Protein AF-A0A1D2QRD9-F1 (afdb_monomer)

Structure (mmCIF, N/CA/C/O backbone):
data_AF-A0A1D2QRD9-F1
#
_entry.id   AF-A0A1D2QRD9-F1
#
loop_
_atom_site.group_PDB
_atom_site.id
_atom_site.type_symbol
_atom_site.label_atom_id
_atom_site.label_alt_id
_atom_site.label_comp_id
_atom_site.label_asym_id
_atom_site.label_entity_id
_atom_site.label_seq_id
_atom_site.pdbx_PDB_ins_code
_atom_site.Cartn_x
_atom_site.Cartn_y
_atom_site.Cartn_z
_atom_site.occupancy
_atom_site.B_iso_or_equiv
_atom_site.auth_seq_id
_atom_site.auth_comp_id
_atom_site.auth_asym_id
_atom_site.auth_atom_id
_atom_site.pdbx_PDB_model_num
ATOM 1 N N . MET A 1 1 ? -9.814 -7.586 37.260 1.00 55.59 1 MET A N 1
ATOM 2 C CA . MET A 1 1 ? -9.041 -6.656 36.411 1.00 55.59 1 MET A CA 1
ATOM 3 C C . MET A 1 1 ? -9.967 -5.558 35.888 1.00 55.59 1 MET A C 1
ATOM 5 O O . MET A 1 1 ? -10.979 -5.893 35.285 1.00 55.59 1 MET A O 1
ATOM 9 N N . LYS A 1 2 ? -9.698 -4.276 36.178 1.00 75.44 2 LYS A N 1
ATOM 10 C CA . LYS A 1 2 ? -10.447 -3.136 35.613 1.00 75.44 2 LYS A CA 1
ATOM 11 C C . LYS A 1 2 ? -9.738 -2.696 34.325 1.00 75.44 2 LYS A C 1
ATOM 13 O O . LYS A 1 2 ? -8.746 -1.979 34.400 1.00 75.44 2 LYS A O 1
ATOM 18 N N . LEU A 1 3 ? -10.193 -3.182 33.170 1.00 76.12 3 LEU A N 1
ATOM 19 C CA . LEU A 1 3 ? -9.700 -2.715 31.869 1.00 76.12 3 LEU A CA 1
ATOM 20 C C . LEU A 1 3 ? -10.236 -1.308 31.588 1.00 76.12 3 LEU A C 1
ATOM 22 O O . LEU A 1 3 ? -11.392 -1.014 31.896 1.00 76.12 3 LEU A O 1
ATOM 26 N N . LYS A 1 4 ? -9.390 -0.452 31.014 1.00 88.31 4 LYS A N 1
ATOM 27 C CA . LYS A 1 4 ? -9.758 0.910 30.611 1.00 88.31 4 LYS A CA 1
ATOM 28 C C . LYS A 1 4 ? -9.864 0.992 29.091 1.00 88.31 4 LYS A C 1
ATOM 30 O O . LYS A 1 4 ? -9.145 0.273 28.394 1.00 88.31 4 LYS A O 1
ATOM 35 N N . LEU A 1 5 ? -10.771 1.832 28.593 1.00 90.12 5 LEU A N 1
ATOM 36 C CA . LEU A 1 5 ? -11.111 1.899 27.169 1.00 90.12 5 LEU A CA 1
ATOM 37 C C . LEU A 1 5 ? -9.914 2.297 26.306 1.00 90.12 5 LEU A C 1
ATOM 39 O O . LEU A 1 5 ? -9.691 1.691 25.262 1.00 90.12 5 LEU A O 1
ATOM 43 N N . GLU A 1 6 ? -9.117 3.261 26.768 1.00 91.69 6 GLU A N 1
ATOM 44 C CA . GLU A 1 6 ? -7.939 3.758 26.061 1.00 91.69 6 GLU A CA 1
ATOM 45 C C . GLU A 1 6 ? -6.920 2.642 25.793 1.00 91.69 6 GLU A C 1
ATOM 47 O O . GLU A 1 6 ? -6.320 2.598 24.723 1.00 91.69 6 GLU A O 1
ATOM 52 N N . TYR A 1 7 ? -6.785 1.675 26.707 1.00 93.31 7 TYR A N 1
ATOM 53 C CA . TYR A 1 7 ? -5.894 0.530 26.515 1.00 93.31 7 TYR A CA 1
ATOM 54 C C . TYR A 1 7 ? -6.476 -0.523 25.572 1.00 93.31 7 TYR A C 1
ATOM 56 O O . TYR A 1 7 ? -5.725 -1.131 24.815 1.00 93.31 7 TYR A O 1
ATOM 64 N N . ILE A 1 8 ? -7.798 -0.730 25.589 1.00 94.69 8 ILE A N 1
ATOM 65 C CA . ILE A 1 8 ? -8.467 -1.650 24.656 1.00 94.69 8 ILE A CA 1
ATOM 66 C C . ILE A 1 8 ? -8.318 -1.124 23.225 1.00 94.69 8 ILE A C 1
ATOM 68 O O . ILE A 1 8 ? -7.877 -1.861 22.346 1.00 94.69 8 ILE A O 1
ATOM 72 N N . LEU A 1 9 ? -8.629 0.156 23.001 1.00 96.12 9 LEU A N 1
ATOM 73 C CA . LEU A 1 9 ? -8.487 0.802 21.694 1.00 96.12 9 LEU A CA 1
ATOM 74 C C . LEU A 1 9 ? -7.020 0.896 21.264 1.00 96.12 9 LEU A C 1
ATOM 76 O O . LEU A 1 9 ? -6.705 0.636 20.105 1.00 96.12 9 LEU A O 1
ATOM 80 N N . GLY A 1 10 ? -6.111 1.207 22.193 1.00 97.19 10 GLY A N 1
ATOM 81 C CA . GLY A 1 10 ? -4.675 1.224 21.922 1.00 97.19 10 GLY A CA 1
ATOM 82 C C . GLY A 1 1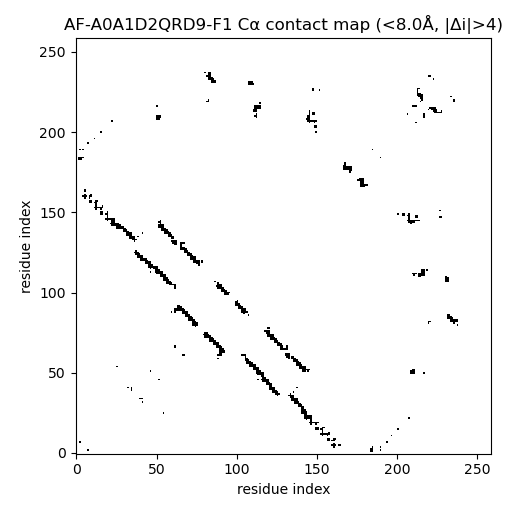0 ? -4.162 -0.143 21.466 1.00 97.19 10 GLY A C 1
ATOM 83 O O . GLY A 1 10 ? -3.543 -0.253 20.410 1.00 97.19 10 GLY A O 1
ATOM 84 N N . GLY A 1 11 ? -4.486 -1.203 22.213 1.00 97.25 11 GLY A N 1
ATOM 85 C CA . GLY A 1 11 ? -4.107 -2.575 21.870 1.00 97.25 11 GLY A CA 1
ATOM 86 C C . GLY A 1 11 ? -4.716 -3.050 20.549 1.00 97.25 11 GLY A C 1
ATOM 87 O O . GLY A 1 11 ? -4.012 -3.626 19.722 1.00 97.25 11 GLY A O 1
ATOM 88 N N . PHE A 1 12 ? -5.997 -2.754 20.309 1.00 98.19 12 PHE A N 1
ATOM 89 C CA . PHE A 1 12 ? -6.660 -3.043 19.036 1.00 98.19 12 PHE A CA 1
ATOM 90 C C . PHE A 1 12 ? -5.995 -2.319 17.860 1.00 98.19 12 PHE A C 1
ATOM 92 O O . PHE A 1 12 ? -5.750 -2.929 16.819 1.00 98.19 12 PHE A O 1
ATOM 99 N N . GLY A 1 13 ? -5.661 -1.038 18.039 1.00 98.25 13 GLY A N 1
ATOM 100 C CA . GLY A 1 13 ? -5.002 -0.222 17.025 1.00 98.25 13 GLY A CA 1
ATOM 101 C C . GLY A 1 13 ? -3.634 -0.778 16.640 1.00 98.25 13 GLY A C 1
ATOM 102 O O . GLY A 1 13 ? -3.372 -0.990 15.457 1.00 98.25 13 GLY A O 1
ATOM 103 N N . ILE A 1 14 ? -2.801 -1.113 17.633 1.00 98.12 14 ILE A N 1
ATOM 104 C CA . ILE A 1 14 ? -1.503 -1.774 17.414 1.00 98.12 14 ILE A CA 1
ATOM 105 C C . ILE A 1 14 ? -1.695 -3.106 16.682 1.00 98.12 14 ILE A C 1
ATOM 107 O O . ILE A 1 14 ? -1.012 -3.362 15.694 1.00 98.12 14 ILE A O 1
ATOM 111 N N . GLY A 1 15 ? -2.651 -3.933 17.118 1.00 97.88 15 GLY A N 1
ATOM 112 C CA . GLY A 1 15 ? -2.968 -5.201 16.458 1.00 97.88 15 GLY A CA 1
ATOM 113 C C . GLY A 1 15 ? -3.334 -5.020 14.983 1.00 97.88 15 GLY A C 1
ATOM 114 O O . GLY A 1 15 ? -2.809 -5.730 14.129 1.00 97.88 15 GLY A O 1
ATOM 115 N N . CYS A 1 16 ? -4.164 -4.026 14.658 1.00 98.19 16 CYS A N 1
ATOM 116 C CA . CYS A 1 16 ? -4.501 -3.702 13.272 1.00 98.19 16 CYS A CA 1
ATOM 117 C C . CYS A 1 16 ? -3.265 -3.276 12.468 1.00 98.19 16 CYS A C 1
ATOM 119 O O . CYS A 1 16 ? -3.068 -3.774 11.364 1.00 98.19 16 CYS A O 1
ATOM 121 N N . LEU A 1 17 ? -2.390 -2.427 13.013 1.00 97.19 17 LEU A N 1
ATOM 122 C CA . LEU A 1 17 ? -1.166 -2.020 12.312 1.00 97.19 17 LEU A CA 1
ATOM 123 C C . LEU A 1 17 ? -0.213 -3.196 12.058 1.00 97.19 17 LEU A C 1
ATOM 125 O O . LEU A 1 17 ? 0.355 -3.294 10.973 1.00 97.19 17 LEU A O 1
ATOM 129 N N . LEU A 1 18 ? -0.088 -4.130 13.003 1.00 96.38 18 LEU A N 1
ATOM 130 C CA . LEU A 1 18 ? 0.680 -5.361 12.791 1.00 96.38 18 LEU A CA 1
ATOM 131 C C . LEU A 1 18 ? 0.095 -6.197 11.645 1.00 96.38 18 LEU A C 1
ATOM 133 O O . LEU A 1 18 ? 0.835 -6.680 10.791 1.00 96.38 18 LEU A O 1
ATOM 137 N N . PHE A 1 19 ? -1.232 -6.314 11.565 1.00 95.44 19 PHE A N 1
ATOM 138 C CA . PHE A 1 19 ? -1.887 -6.963 10.427 1.00 95.44 19 PHE A CA 1
ATOM 139 C C . PHE A 1 19 ? -1.666 -6.204 9.113 1.00 95.44 19 PHE A C 1
ATOM 141 O O . PHE A 1 19 ? -1.432 -6.836 8.084 1.00 95.44 19 PHE A O 1
ATOM 148 N N . ALA A 1 20 ? -1.669 -4.870 9.126 1.00 95.31 20 ALA A N 1
ATOM 149 C CA . ALA A 1 20 ? -1.339 -4.075 7.946 1.00 95.31 20 ALA A CA 1
ATOM 150 C C . ALA A 1 20 ? 0.074 -4.405 7.422 1.00 95.31 20 ALA A C 1
ATOM 152 O O . ALA A 1 20 ? 0.247 -4.590 6.217 1.00 95.31 20 ALA A O 1
ATOM 153 N N . LEU A 1 21 ? 1.061 -4.585 8.308 1.00 92.88 21 LEU A N 1
ATOM 154 C CA . LEU A 1 21 ? 2.412 -5.015 7.920 1.00 92.88 21 LEU A CA 1
ATOM 155 C C . LEU A 1 21 ? 2.413 -6.404 7.265 1.00 92.88 21 LEU A C 1
ATOM 157 O O . LEU A 1 21 ? 3.031 -6.581 6.216 1.00 92.88 21 LEU A O 1
ATOM 161 N N . ILE A 1 22 ? 1.667 -7.364 7.824 1.00 91.75 22 ILE A N 1
ATOM 162 C CA . ILE A 1 22 ? 1.530 -8.718 7.256 1.00 91.75 22 ILE A CA 1
ATOM 163 C C . ILE A 1 22 ? 0.948 -8.663 5.835 1.00 91.75 22 ILE A C 1
ATOM 165 O O . ILE A 1 22 ? 1.415 -9.367 4.940 1.00 91.75 22 ILE A O 1
ATOM 169 N N . PHE A 1 23 ? -0.062 -7.819 5.606 1.00 90.62 23 PHE A N 1
ATOM 170 C CA . PHE A 1 23 ? -0.696 -7.669 4.294 1.00 90.62 23 PHE A CA 1
ATOM 171 C C . PHE A 1 23 ? 0.135 -6.861 3.287 1.00 90.62 23 PHE A C 1
ATOM 173 O O . PHE A 1 23 ? -0.052 -7.035 2.084 1.00 90.62 23 PHE A O 1
ATOM 180 N N . SER A 1 24 ? 1.045 -6.001 3.754 1.00 87.88 24 SER A N 1
ATOM 181 C CA . SER A 1 24 ? 1.933 -5.209 2.893 1.00 87.88 24 SER A CA 1
ATOM 182 C C . SER A 1 24 ? 3.009 -6.066 2.208 1.00 87.88 24 SER A C 1
ATOM 184 O O . SER A 1 24 ? 3.418 -5.772 1.081 1.00 87.88 24 SER A O 1
ATOM 186 N N . GLY A 1 25 ? 3.426 -7.157 2.860 1.00 82.50 25 GLY A N 1
ATOM 187 C CA . GLY A 1 25 ? 4.449 -8.074 2.361 1.00 82.50 25 GLY A CA 1
ATOM 188 C C . GLY A 1 25 ? 4.051 -8.853 1.099 1.00 82.50 25 GLY A C 1
ATOM 189 O O . GLY A 1 25 ? 2.885 -9.190 0.866 1.00 82.50 25 GLY A O 1
ATOM 190 N N . ALA A 1 26 ? 5.055 -9.180 0.283 1.00 77.69 26 ALA A N 1
ATOM 191 C CA . ALA A 1 26 ? 4.900 -10.100 -0.839 1.00 77.69 26 ALA A CA 1
ATOM 192 C C . ALA A 1 26 ? 4.645 -11.533 -0.337 1.00 77.69 26 ALA A C 1
ATOM 194 O O . ALA A 1 26 ? 5.282 -12.010 0.597 1.00 77.69 26 ALA A O 1
ATOM 195 N N . SER A 1 27 ? 3.705 -12.225 -0.980 1.00 76.69 27 SER A N 1
ATOM 196 C CA . SER A 1 27 ? 3.254 -13.582 -0.630 1.00 76.69 27 SER A CA 1
ATOM 197 C C . SER A 1 27 ? 3.774 -14.670 -1.575 1.00 76.69 27 SER A C 1
ATOM 199 O O . SER A 1 27 ? 3.531 -15.854 -1.348 1.00 76.69 27 SER A O 1
ATOM 201 N N . SER A 1 28 ? 4.431 -14.292 -2.674 1.00 75.56 28 SER A N 1
ATOM 202 C CA . SER A 1 28 ? 4.931 -15.224 -3.686 1.00 75.56 28 SER A CA 1
ATOM 203 C C . SER A 1 28 ? 6.298 -14.817 -4.202 1.00 75.56 28 SER A C 1
ATOM 205 O O . SER A 1 28 ? 6.660 -13.645 -4.127 1.00 75.56 28 SER A O 1
ATOM 207 N N . ASN A 1 29 ? 6.975 -15.774 -4.844 1.00 74.31 29 ASN A N 1
ATOM 208 C CA . ASN A 1 29 ? 8.171 -15.503 -5.631 1.00 74.31 29 ASN A CA 1
ATOM 209 C C . ASN A 1 29 ? 7.896 -14.381 -6.635 1.00 74.31 29 ASN A C 1
ATOM 211 O O . ASN A 1 29 ? 6.895 -14.393 -7.362 1.00 74.31 29 ASN A O 1
ATOM 215 N N . GLU A 1 30 ? 8.789 -13.409 -6.615 1.00 79.56 30 GLU A N 1
ATOM 216 C CA . GLU A 1 30 ? 8.822 -12.267 -7.503 1.00 79.56 30 GLU A CA 1
ATOM 217 C C . GLU A 1 30 ? 9.195 -12.745 -8.908 1.00 79.56 30 GLU A C 1
ATOM 219 O O . GLU A 1 30 ? 10.188 -13.448 -9.102 1.00 79.56 30 GLU A O 1
ATOM 224 N N . LYS A 1 31 ? 8.379 -12.403 -9.909 1.00 84.81 31 LYS A N 1
ATOM 225 C CA . LYS A 1 31 ? 8.814 -12.516 -11.301 1.00 84.81 31 LYS A CA 1
ATOM 226 C C . LYS A 1 31 ? 9.535 -11.226 -11.642 1.00 84.81 31 LYS A C 1
ATOM 228 O O . LYS A 1 31 ? 8.881 -10.192 -11.758 1.00 84.81 31 LYS A O 1
ATOM 233 N N . ALA A 1 32 ? 10.848 -11.302 -11.801 1.00 88.69 32 ALA A N 1
ATOM 234 C CA . ALA A 1 32 ? 11.662 -10.194 -12.269 1.00 88.69 32 ALA A CA 1
ATOM 235 C C . ALA A 1 32 ? 12.015 -10.383 -13.749 1.00 88.69 32 ALA A C 1
ATOM 237 O O . ALA A 1 32 ? 12.283 -11.499 -14.198 1.00 88.69 32 ALA A O 1
ATOM 238 N N . LEU A 1 33 ? 12.007 -9.294 -14.510 1.00 91.88 33 LEU A N 1
ATOM 239 C CA . LEU A 1 33 ? 12.475 -9.249 -15.890 1.00 91.88 33 LEU A CA 1
ATOM 240 C C . LEU A 1 33 ? 13.210 -7.934 -16.115 1.00 91.88 33 LEU A C 1
ATOM 242 O O . LEU A 1 33 ? 12.788 -6.883 -15.634 1.00 91.88 33 LEU A O 1
ATOM 246 N N . VAL A 1 34 ? 14.284 -8.003 -16.890 1.00 92.56 34 VAL A N 1
ATOM 247 C CA . VAL A 1 34 ? 14.991 -6.824 -17.376 1.00 92.56 34 VAL A CA 1
ATOM 248 C C . VAL A 1 34 ? 14.501 -6.537 -18.788 1.00 92.56 34 VAL A C 1
ATOM 250 O O . VAL A 1 34 ? 14.609 -7.389 -19.670 1.00 92.56 34 VAL A O 1
ATOM 253 N N . LEU A 1 35 ? 13.926 -5.357 -18.990 1.00 92.69 35 LEU A N 1
ATOM 254 C CA . LEU A 1 35 ? 13.540 -4.860 -20.304 1.00 92.69 35 LEU A CA 1
ATOM 255 C C . LEU A 1 35 ? 14.595 -3.890 -20.842 1.00 92.69 35 LEU A C 1
ATOM 257 O O . LEU A 1 35 ? 15.272 -3.234 -20.048 1.00 92.69 35 LEU A O 1
ATOM 261 N N . PRO A 1 36 ? 14.693 -3.735 -22.174 1.00 91.19 36 PRO A N 1
ATOM 262 C CA . PRO A 1 36 ? 15.444 -2.640 -22.770 1.00 91.19 36 PRO A CA 1
ATOM 263 C C . PRO A 1 36 ? 14.958 -1.282 -22.256 1.00 91.19 36 PRO A C 1
ATOM 265 O O . PRO A 1 36 ? 13.798 -1.113 -21.885 1.00 91.19 36 PRO A O 1
ATOM 268 N N . GLY A 1 37 ? 15.828 -0.280 -22.304 1.00 85.50 37 GLY A N 1
ATOM 269 C CA . GLY A 1 37 ? 15.552 1.072 -21.820 1.00 85.50 37 GLY A CA 1
ATOM 270 C C . GLY A 1 37 ? 14.508 1.835 -22.636 1.00 85.50 37 GLY A C 1
ATOM 271 O O . GLY A 1 37 ? 14.016 2.860 -22.185 1.00 85.50 37 GLY A O 1
ATOM 272 N N . SER A 1 38 ? 14.136 1.334 -23.818 1.00 85.75 38 SER A N 1
ATOM 273 C CA . SER A 1 38 ? 12.971 1.799 -24.583 1.00 85.75 38 SER A CA 1
ATOM 274 C C . SER A 1 38 ? 11.644 1.215 -24.077 1.00 85.75 38 SER A C 1
ATOM 276 O O . SER A 1 38 ? 10.572 1.654 -24.499 1.00 85.75 38 SER A O 1
ATOM 278 N N . GLY A 1 39 ? 11.700 0.241 -23.168 1.00 90.81 39 GLY A N 1
ATOM 279 C CA . GLY A 1 39 ? 10.563 -0.527 -22.692 1.00 90.81 39 GLY A CA 1
ATOM 280 C C . GLY A 1 39 ? 10.358 -1.830 -23.466 1.00 90.81 39 GLY A C 1
ATOM 281 O O . GLY A 1 39 ? 11.247 -2.354 -24.137 1.00 90.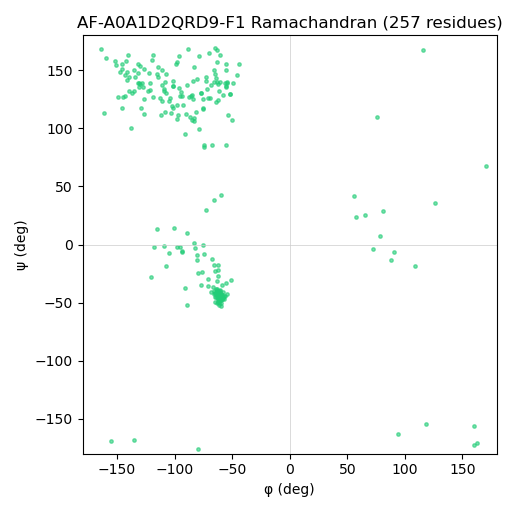81 39 GLY A O 1
ATOM 282 N N . GLY A 1 40 ? 9.166 -2.398 -23.333 1.00 93.50 40 GLY A N 1
ATOM 283 C CA . GLY A 1 40 ? 8.835 -3.711 -23.872 1.00 93.50 40 GLY A CA 1
ATOM 284 C C . GLY A 1 40 ? 7.580 -4.293 -23.236 1.00 93.50 40 GLY A C 1
ATOM 285 O O . GLY A 1 40 ? 6.855 -3.613 -22.510 1.00 93.50 40 GLY A O 1
ATOM 286 N N . ILE A 1 41 ? 7.309 -5.565 -23.518 1.00 94.19 41 ILE A N 1
ATOM 287 C CA . ILE A 1 41 ? 6.190 -6.288 -22.911 1.00 94.19 41 ILE A CA 1
ATOM 288 C C . ILE A 1 41 ? 6.740 -7.235 -21.852 1.00 94.19 41 ILE A C 1
ATOM 290 O O . ILE A 1 41 ? 7.564 -8.099 -22.145 1.00 94.19 41 ILE A O 1
ATOM 294 N N . PHE A 1 42 ? 6.248 -7.090 -20.629 1.00 91.81 42 PHE A N 1
ATOM 295 C CA . PHE A 1 42 ? 6.469 -8.052 -19.564 1.00 91.81 42 PHE A CA 1
ATOM 296 C C . PHE A 1 42 ? 5.550 -9.261 -19.774 1.00 91.81 42 PHE A C 1
ATOM 298 O O . PHE A 1 42 ? 4.344 -9.108 -20.000 1.00 91.81 42 PHE A O 1
ATOM 305 N N . SER A 1 43 ? 6.144 -10.455 -19.705 1.00 83.44 43 SER A N 1
ATOM 306 C CA . SER A 1 43 ? 5.497 -11.766 -19.841 1.00 83.44 43 SER A CA 1
ATOM 307 C C . SER A 1 43 ? 4.181 -11.891 -19.064 1.00 83.44 43 SER A C 1
ATOM 309 O O . SER A 1 43 ? 3.999 -11.217 -18.048 1.00 83.44 43 SER A O 1
ATOM 311 N N . PRO A 1 44 ? 3.267 -12.791 -19.483 1.00 89.19 44 PRO A N 1
ATOM 312 C CA . PRO A 1 44 ? 1.940 -12.850 -18.895 1.00 89.19 44 PRO A CA 1
ATOM 313 C C . PRO A 1 44 ? 1.988 -13.091 -17.383 1.00 89.19 44 PRO A C 1
ATOM 315 O O . PRO A 1 44 ? 2.598 -14.041 -16.870 1.00 89.19 44 PRO A O 1
ATOM 318 N N . ILE A 1 45 ? 1.280 -12.227 -16.668 1.00 93.56 45 ILE A N 1
ATOM 319 C CA . ILE A 1 45 ? 0.953 -12.379 -15.261 1.00 93.56 45 ILE A CA 1
ATOM 320 C C . ILE A 1 45 ? -0.277 -13.279 -15.201 1.00 93.56 45 ILE A C 1
ATOM 322 O O . ILE A 1 45 ? -1.377 -12.889 -15.589 1.00 93.56 45 ILE A O 1
ATOM 326 N N . THR A 1 46 ? -0.090 -14.510 -14.729 1.00 94.88 46 THR A N 1
ATOM 327 C CA . THR A 1 46 ? -1.193 -15.451 -14.523 1.00 94.88 46 THR A CA 1
ATOM 328 C C . THR A 1 46 ? -1.828 -15.212 -13.158 1.00 94.88 46 THR A C 1
ATOM 330 O O . THR A 1 46 ? -1.264 -15.577 -12.122 1.00 94.88 46 THR A O 1
ATOM 333 N N . VAL A 1 47 ? -3.024 -14.633 -13.157 1.00 94.88 47 VAL A N 1
ATOM 334 C CA . VAL A 1 47 ? -3.843 -14.414 -11.965 1.00 94.88 47 VAL A CA 1
ATOM 335 C C . VAL A 1 47 ? -4.739 -15.631 -11.765 1.00 94.88 47 VAL A C 1
ATOM 337 O O . VAL A 1 47 ? -5.639 -15.893 -12.558 1.00 94.88 47 VAL A O 1
ATOM 340 N N . LYS A 1 48 ? -4.493 -16.391 -10.694 1.00 93.69 48 LYS A N 1
ATOM 341 C CA . LYS A 1 48 ? -5.200 -17.658 -10.426 1.00 93.69 48 LYS A CA 1
ATOM 342 C C . LYS A 1 48 ? -6.591 -17.482 -9.811 1.00 93.69 48 LYS A C 1
ATOM 344 O O . LYS A 1 48 ? -7.412 -18.387 -9.904 1.00 93.69 48 LYS A O 1
ATOM 349 N N . LYS A 1 49 ? -6.844 -16.357 -9.137 1.00 94.06 49 LYS A N 1
ATOM 350 C CA . LYS A 1 49 ? -8.080 -16.107 -8.384 1.00 94.06 49 LYS A CA 1
ATOM 351 C C . LYS A 1 49 ? -8.541 -14.667 -8.571 1.00 94.06 49 LYS A C 1
ATOM 353 O O . LYS A 1 49 ? -7.720 -13.754 -8.606 1.00 94.06 49 LYS A O 1
ATOM 358 N N . ASN A 1 50 ? -9.854 -14.478 -8.616 1.00 94.81 50 ASN A N 1
ATOM 359 C CA . ASN A 1 50 ? -10.487 -13.164 -8.587 1.00 94.81 50 ASN A CA 1
ATOM 360 C C . ASN A 1 50 ? -10.046 -12.349 -7.361 1.00 94.81 50 ASN A C 1
ATOM 362 O O . ASN A 1 50 ? -9.803 -12.914 -6.292 1.00 94.81 50 ASN A O 1
ATOM 366 N N . ASN A 1 51 ? -10.022 -11.025 -7.513 1.00 94.69 51 ASN A N 1
ATOM 367 C CA . ASN A 1 51 ? -9.686 -10.060 -6.464 1.00 94.69 51 ASN A CA 1
ATOM 368 C C . ASN A 1 51 ? -8.311 -10.311 -5.823 1.00 94.69 51 ASN A C 1
ATOM 370 O O . ASN A 1 51 ? -8.157 -10.241 -4.604 1.00 94.69 51 ASN A O 1
ATOM 374 N N . THR A 1 52 ? -7.313 -10.645 -6.645 1.00 94.44 52 THR A N 1
ATOM 375 C CA . THR A 1 52 ? -5.942 -10.872 -6.170 1.00 94.44 52 THR A CA 1
ATOM 376 C C . THR A 1 52 ? -5.104 -9.616 -6.349 1.00 94.44 52 THR A C 1
ATOM 378 O O . THR A 1 52 ? -5.113 -9.005 -7.417 1.00 94.44 52 THR A O 1
ATOM 381 N N . VAL A 1 53 ? -4.338 -9.276 -5.314 1.00 95.44 53 VAL A N 1
ATOM 382 C CA . VAL A 1 53 ? -3.441 -8.121 -5.314 1.00 95.44 53 VAL A CA 1
ATOM 383 C C . VAL A 1 53 ? -2.058 -8.499 -5.834 1.00 95.44 53 VAL A C 1
ATOM 385 O O . VAL A 1 53 ? -1.493 -9.522 -5.437 1.00 95.44 53 VAL A O 1
ATOM 388 N N . TYR A 1 54 ? -1.493 -7.642 -6.675 1.00 95.19 54 TYR A N 1
ATOM 389 C CA . TYR A 1 54 ? -0.103 -7.686 -7.108 1.00 95.19 54 TYR A CA 1
ATOM 390 C C . TYR A 1 54 ? 0.553 -6.323 -6.899 1.00 95.19 54 TYR A C 1
ATOM 392 O O . TYR A 1 54 ? -0.060 -5.298 -7.184 1.00 95.19 54 TYR A O 1
ATOM 400 N N . GLY A 1 55 ? 1.796 -6.333 -6.424 1.00 95.06 55 GLY A N 1
ATOM 401 C CA . GLY A 1 55 ? 2.683 -5.177 -6.464 1.00 95.06 55 GLY A CA 1
ATOM 402 C C . GLY A 1 55 ? 3.540 -5.244 -7.722 1.00 95.06 55 GLY A C 1
ATOM 403 O O . GLY A 1 55 ? 4.161 -6.277 -7.987 1.00 95.06 55 GLY A O 1
ATOM 404 N N . ILE A 1 56 ? 3.544 -4.163 -8.495 1.00 95.06 56 ILE A N 1
ATOM 405 C CA . ILE A 1 56 ? 4.415 -3.969 -9.654 1.00 95.06 56 ILE A CA 1
ATOM 406 C C . ILE A 1 56 ? 5.451 -2.930 -9.269 1.00 95.06 56 ILE A C 1
ATOM 408 O O . ILE A 1 56 ? 5.097 -1.771 -9.061 1.00 95.06 56 ILE A O 1
ATOM 412 N N . THR A 1 57 ? 6.711 -3.332 -9.200 1.00 95.19 57 THR A N 1
ATOM 413 C CA . THR A 1 57 ? 7.827 -2.433 -8.921 1.00 95.19 57 THR A CA 1
ATOM 414 C C . THR A 1 57 ? 8.625 -2.220 -10.193 1.00 95.19 57 THR A C 1
ATOM 416 O O . THR A 1 57 ? 8.983 -3.170 -10.890 1.00 95.19 57 THR A O 1
ATOM 419 N N . ILE A 1 58 ? 8.891 -0.956 -10.492 1.00 95.06 58 ILE A N 1
ATOM 420 C CA . ILE A 1 58 ? 9.749 -0.534 -11.590 1.00 95.06 58 ILE A CA 1
ATOM 421 C C . ILE A 1 58 ? 10.982 0.096 -10.969 1.00 95.06 58 ILE A C 1
ATOM 423 O O . ILE A 1 58 ? 10.851 1.015 -10.162 1.00 95.06 58 ILE A O 1
ATOM 427 N N . ASN A 1 59 ? 12.154 -0.385 -11.357 1.00 94.31 59 ASN A N 1
ATOM 428 C CA . ASN A 1 59 ? 13.438 0.189 -10.993 1.00 94.31 59 ASN A CA 1
ATOM 429 C C . ASN A 1 59 ? 14.203 0.533 -12.276 1.00 94.31 59 ASN A C 1
ATOM 431 O O . ASN A 1 59 ? 14.269 -0.264 -13.215 1.00 94.31 59 ASN A O 1
ATOM 435 N N . ASN A 1 60 ? 14.745 1.739 -12.331 1.00 92.25 60 ASN A N 1
ATOM 436 C CA . ASN A 1 60 ? 15.587 2.192 -13.419 1.00 92.25 60 ASN A CA 1
ATOM 437 C C . ASN A 1 60 ? 16.666 3.107 -12.848 1.00 92.25 60 ASN A C 1
ATOM 439 O O . ASN A 1 60 ? 16.367 4.069 -12.144 1.00 92.25 60 ASN A O 1
ATOM 443 N N . ASP A 1 61 ? 17.917 2.799 -13.168 1.00 91.00 61 ASP A N 1
ATOM 444 C CA . ASP A 1 61 ? 19.055 3.561 -12.676 1.00 91.00 61 ASP A CA 1
ATOM 445 C C . ASP A 1 61 ? 19.161 4.896 -13.425 1.00 91.00 61 ASP A C 1
ATOM 447 O O . ASP A 1 61 ? 19.328 4.937 -14.653 1.00 91.00 61 ASP A O 1
ATOM 451 N N . VAL A 1 62 ? 19.014 5.990 -12.677 1.00 90.88 62 VAL A N 1
ATOM 452 C CA . VAL A 1 62 ? 19.061 7.354 -13.199 1.00 90.88 62 VAL A CA 1
ATOM 453 C C . VAL A 1 62 ? 20.322 8.038 -12.660 1.00 90.88 62 VAL A C 1
ATOM 455 O O . VAL A 1 62 ? 20.426 8.286 -11.452 1.00 90.88 62 VAL A O 1
ATOM 458 N N . PRO A 1 63 ? 21.309 8.339 -13.526 1.00 91.31 63 PRO A N 1
ATOM 459 C CA . PRO A 1 63 ? 22.522 9.017 -13.095 1.00 91.31 63 PRO A CA 1
ATOM 460 C C . PRO A 1 63 ? 22.235 10.472 -12.721 1.00 91.31 63 PRO A C 1
ATOM 462 O O . PRO A 1 63 ? 21.200 11.035 -13.073 1.00 91.31 63 PRO A O 1
ATOM 465 N N . LEU A 1 64 ? 23.185 11.090 -12.022 1.00 91.19 64 LEU A N 1
ATOM 466 C CA . LEU A 1 64 ? 23.072 12.481 -11.597 1.00 91.19 64 LEU A CA 1
ATOM 467 C C . LEU A 1 64 ? 22.802 13.416 -12.791 1.00 91.19 64 LEU A C 1
ATOM 469 O O . LEU A 1 64 ? 23.470 13.326 -13.822 1.00 91.19 64 LEU A O 1
ATOM 473 N N . ASN A 1 65 ? 21.859 14.342 -12.616 1.00 88.81 65 ASN A N 1
ATOM 474 C CA . ASN A 1 65 ? 21.348 15.279 -13.622 1.00 88.81 65 ASN A CA 1
ATOM 475 C C . ASN A 1 65 ? 20.600 14.613 -14.792 1.00 88.81 65 ASN A C 1
ATOM 477 O O . ASN A 1 65 ? 20.526 15.172 -15.891 1.00 88.81 65 ASN A O 1
ATOM 481 N N . ALA A 1 66 ? 20.032 13.428 -14.569 1.00 91.00 66 ALA A N 1
ATOM 482 C CA . ALA A 1 66 ? 19.208 12.730 -15.546 1.00 91.00 66 ALA A CA 1
ATOM 483 C C . ALA A 1 66 ? 17.777 12.494 -15.054 1.00 91.00 66 ALA A C 1
ATOM 485 O O . ALA A 1 66 ? 17.476 12.591 -13.862 1.00 91.00 66 ALA A O 1
ATOM 486 N N . TRP A 1 67 ? 16.886 12.193 -15.999 1.00 91.75 67 TRP A N 1
ATOM 487 C CA . TRP A 1 67 ? 15.491 11.874 -15.723 1.00 91.75 67 TRP A CA 1
ATOM 488 C C . TRP A 1 67 ? 14.946 10.832 -16.702 1.00 91.75 67 TRP A C 1
ATOM 490 O O . TRP A 1 67 ? 15.350 10.746 -17.864 1.00 91.75 67 TRP A O 1
ATOM 500 N N . SER A 1 68 ? 13.984 10.050 -16.227 1.00 91.94 68 SER A N 1
ATOM 501 C CA . SER A 1 68 ? 13.253 9.051 -16.998 1.00 91.94 68 SER A CA 1
ATOM 502 C C . SER A 1 68 ? 11.799 9.031 -16.550 1.00 91.94 68 SER A C 1
ATOM 504 O O . SER A 1 68 ? 11.522 8.914 -15.365 1.00 91.94 68 SER A O 1
ATOM 506 N N . ASN A 1 69 ? 10.851 9.142 -17.467 1.00 93.56 69 ASN A N 1
ATOM 507 C CA . ASN A 1 69 ? 9.436 8.954 -17.190 1.00 93.56 69 ASN A CA 1
ATOM 508 C C . ASN A 1 69 ? 9.016 7.582 -17.714 1.00 93.56 69 ASN A C 1
ATOM 510 O O . ASN A 1 69 ? 9.013 7.351 -18.925 1.00 93.56 69 ASN A O 1
ATOM 514 N N . ILE A 1 70 ? 8.659 6.673 -16.808 1.00 93.38 70 ILE A N 1
ATOM 515 C CA . ILE A 1 70 ? 8.261 5.314 -17.173 1.00 93.38 70 ILE A CA 1
ATOM 516 C C . ILE A 1 70 ? 6.750 5.196 -17.066 1.00 93.38 70 ILE A C 1
ATOM 518 O O . ILE A 1 70 ? 6.160 5.471 -16.024 1.00 93.38 70 ILE A O 1
ATOM 522 N N . SER A 1 71 ? 6.134 4.750 -18.155 1.00 95.00 71 SER A N 1
ATOM 523 C CA . SER A 1 71 ? 4.706 4.475 -18.267 1.00 95.00 71 SER A CA 1
ATOM 524 C C . SER A 1 71 ? 4.465 2.978 -18.397 1.00 95.00 71 SER A C 1
ATOM 526 O O . SER A 1 71 ? 5.158 2.290 -19.150 1.00 95.00 71 SER A O 1
ATOM 528 N N . VAL A 1 72 ? 3.455 2.478 -17.693 1.00 95.69 72 VAL A N 1
ATOM 529 C CA . VAL A 1 72 ? 3.063 1.073 -17.671 1.00 95.69 72 VAL A CA 1
ATOM 530 C C . VAL A 1 72 ? 1.583 0.956 -18.014 1.00 95.69 72 VAL A C 1
ATOM 532 O O . VAL A 1 72 ? 0.706 1.350 -17.246 1.00 95.69 72 VAL A O 1
ATOM 535 N N . ASP A 1 73 ? 1.309 0.377 -19.177 1.00 96.25 73 ASP A N 1
ATOM 536 C CA . ASP A 1 73 ? -0.027 -0.034 -19.588 1.00 96.25 73 ASP A CA 1
ATOM 537 C C . ASP A 1 73 ? -0.329 -1.414 -19.005 1.00 96.25 73 ASP A C 1
ATOM 539 O O . ASP A 1 73 ? 0.395 -2.381 -19.270 1.00 96.25 73 ASP A O 1
ATOM 543 N N . VAL A 1 74 ? -1.434 -1.531 -18.273 1.00 95.62 74 VAL A N 1
ATOM 544 C CA . VAL A 1 74 ? -1.960 -2.820 -17.823 1.00 95.62 74 VAL A CA 1
ATOM 545 C C . VAL A 1 74 ? -2.966 -3.312 -18.848 1.00 95.62 74 VAL A C 1
ATOM 547 O O . VAL A 1 74 ? -3.969 -2.650 -19.121 1.00 95.62 74 VAL A O 1
ATOM 550 N N . LEU A 1 75 ? -2.690 -4.476 -19.427 1.00 95.56 75 LEU A N 1
ATOM 551 C CA . LEU A 1 75 ? -3.465 -5.051 -20.518 1.00 95.56 75 LEU A CA 1
ATOM 552 C C . LEU A 1 75 ? -4.147 -6.351 -20.089 1.00 95.56 75 LEU A C 1
ATOM 554 O O . LEU A 1 75 ? -3.584 -7.129 -19.314 1.00 95.56 75 LEU A O 1
ATOM 558 N N . ASP A 1 76 ? -5.331 -6.612 -20.634 1.00 94.81 76 ASP A N 1
ATOM 559 C CA . ASP A 1 76 ? -6.019 -7.897 -20.492 1.00 94.81 76 ASP A CA 1
ATOM 560 C C . ASP A 1 76 ? -5.470 -8.983 -21.440 1.00 94.81 76 ASP A C 1
ATOM 562 O O . ASP A 1 76 ? -4.505 -8.778 -22.184 1.00 94.81 76 ASP A O 1
ATOM 566 N N . ASN A 1 77 ? -6.105 -10.158 -21.430 1.00 94.62 77 ASN A N 1
ATOM 567 C CA . ASN A 1 77 ? -5.724 -11.299 -22.263 1.00 94.62 77 ASN A CA 1
ATOM 568 C C . ASN A 1 77 ? -5.834 -11.009 -23.776 1.00 94.62 77 ASN A C 1
ATOM 570 O O . ASN A 1 77 ? -5.113 -11.593 -24.583 1.00 94.62 77 ASN A O 1
ATOM 574 N N . GLN A 1 78 ? -6.712 -10.087 -24.170 1.00 95.00 78 GLN A N 1
ATOM 575 C CA . GLN A 1 78 ? -6.912 -9.619 -25.542 1.00 95.00 78 GLN A CA 1
ATOM 576 C C . GLN A 1 78 ? -6.008 -8.420 -25.883 1.00 95.00 78 GLN A C 1
ATOM 578 O O . GLN A 1 78 ? -6.171 -7.797 -26.938 1.00 95.00 78 GLN A O 1
ATOM 583 N N . LYS A 1 79 ? -5.043 -8.099 -25.008 1.00 93.75 79 LYS A N 1
ATOM 584 C CA . LYS A 1 79 ? -4.129 -6.952 -25.099 1.00 93.75 79 LYS A CA 1
ATOM 585 C C . LYS A 1 79 ? -4.858 -5.604 -25.164 1.00 93.75 79 LYS A C 1
ATOM 587 O O . LYS A 1 79 ? -4.296 -4.627 -25.670 1.00 93.75 79 LYS A O 1
ATOM 592 N N . GLN A 1 80 ? -6.092 -5.536 -24.669 1.00 93.44 80 GLN A N 1
ATOM 593 C CA . GLN A 1 80 ? -6.823 -4.285 -24.515 1.00 93.44 80 GLN A CA 1
ATOM 594 C C . GLN A 1 80 ? -6.367 -3.576 -23.247 1.00 93.44 80 GLN A C 1
ATOM 596 O O . GLN A 1 80 ? -6.057 -4.209 -22.239 1.00 93.44 80 GLN A O 1
ATOM 601 N N . LEU A 1 81 ? -6.293 -2.247 -23.323 1.00 93.56 81 LEU A N 1
ATOM 602 C CA . LEU A 1 81 ? -5.869 -1.422 -22.200 1.00 93.56 81 LEU A CA 1
ATOM 603 C C . LEU A 1 81 ? -6.956 -1.427 -21.126 1.00 93.56 81 LEU A C 1
ATOM 605 O O . LEU A 1 81 ? -8.099 -1.079 -21.414 1.00 93.56 81 LEU A O 1
ATOM 609 N N . LEU A 1 82 ? -6.573 -1.768 -19.899 1.00 92.62 82 LEU A N 1
ATOM 610 C CA . LEU A 1 82 ? -7.421 -1.623 -18.721 1.00 92.62 82 LEU A CA 1
ATOM 611 C C . LEU A 1 82 ? -7.230 -0.238 -18.104 1.00 92.62 82 LEU A C 1
ATOM 613 O O . LEU A 1 82 ? -8.199 0.483 -17.901 1.00 92.62 82 LEU A O 1
ATOM 617 N N . PHE A 1 83 ? -5.977 0.128 -17.839 1.00 93.44 83 PHE A N 1
ATOM 618 C CA . PHE A 1 83 ? -5.559 1.442 -17.354 1.00 93.44 83 PHE A CA 1
ATOM 619 C C . PHE A 1 83 ? -4.046 1.604 -17.545 1.00 93.44 83 PHE A C 1
ATOM 621 O O . PHE A 1 83 ? -3.333 0.634 -17.824 1.00 93.44 83 PHE A O 1
ATOM 628 N N . ASN A 1 84 ? -3.559 2.827 -17.376 1.00 93.31 84 ASN A N 1
ATOM 629 C CA . ASN A 1 84 ? -2.145 3.171 -17.420 1.00 93.31 84 ASN A CA 1
ATOM 630 C C . ASN A 1 84 ? -1.723 3.834 -16.102 1.00 93.31 84 ASN A C 1
ATOM 632 O O . ASN A 1 84 ? -2.512 4.538 -15.468 1.00 93.31 84 ASN A O 1
ATOM 636 N N . PHE A 1 85 ? -0.476 3.625 -15.694 1.00 94.00 85 PHE A N 1
ATOM 637 C CA . PHE A 1 85 ? 0.157 4.427 -14.655 1.00 94.00 85 PHE A CA 1
ATOM 638 C C . PHE A 1 85 ? 1.578 4.815 -15.053 1.00 94.00 85 PHE A C 1
ATOM 640 O O . PHE A 1 85 ? 2.246 4.079 -15.778 1.00 94.00 85 PHE A O 1
ATOM 647 N N . SER A 1 86 ? 2.048 5.965 -14.583 1.00 93.94 86 SER A N 1
ATOM 648 C CA . SER A 1 86 ? 3.392 6.451 -14.878 1.00 93.94 86 SER A CA 1
ATOM 649 C C . SER A 1 86 ? 3.998 7.220 -13.714 1.00 93.94 86 SER A C 1
ATOM 651 O O . SER A 1 86 ? 3.288 7.810 -12.893 1.00 93.94 86 SER A O 1
ATOM 653 N N . ASP A 1 87 ? 5.323 7.257 -13.668 1.00 94.25 87 ASP A N 1
ATOM 654 C CA . ASP A 1 87 ? 6.050 8.098 -12.726 1.00 94.25 87 ASP A CA 1
ATOM 655 C C . ASP A 1 87 ? 7.370 8.593 -13.313 1.00 94.25 87 ASP A C 1
ATOM 657 O O . ASP A 1 87 ? 8.022 7.907 -14.107 1.00 94.25 87 ASP A O 1
ATOM 661 N N . GLY A 1 88 ? 7.752 9.788 -12.873 1.00 92.50 88 GLY A N 1
ATOM 662 C CA . GLY A 1 88 ? 9.045 10.381 -13.165 1.00 92.50 88 GLY A CA 1
ATOM 663 C C . GLY A 1 88 ? 10.087 9.884 -12.171 1.00 92.50 88 GLY A C 1
ATOM 664 O O . GLY A 1 88 ? 9.900 9.965 -10.957 1.00 92.50 88 GLY A O 1
ATOM 665 N N . MET A 1 89 ? 11.193 9.401 -12.709 1.00 93.19 89 MET A N 1
ATOM 666 C CA . MET A 1 89 ? 12.420 9.051 -12.016 1.00 93.19 89 MET A CA 1
ATOM 667 C C . MET A 1 89 ? 13.489 10.086 -12.353 1.00 93.19 89 MET A C 1
ATOM 669 O O . MET A 1 89 ? 13.562 10.550 -13.492 1.00 93.19 89 MET A O 1
ATOM 673 N N . TRP A 1 90 ? 14.293 10.477 -11.375 1.00 93.62 90 TRP A N 1
ATOM 674 C CA . TRP A 1 90 ? 15.232 11.592 -11.497 1.00 93.62 90 TRP A CA 1
ATOM 675 C C . TRP A 1 90 ? 16.339 11.487 -10.449 1.00 93.62 90 TRP A C 1
ATOM 677 O O . TRP A 1 90 ? 16.180 10.797 -9.443 1.00 93.62 90 TRP A O 1
ATOM 687 N N . HIS A 1 91 ? 17.452 12.176 -10.678 1.00 93.12 91 HIS A N 1
ATOM 688 C CA . HIS A 1 91 ? 18.547 12.294 -9.719 1.00 93.12 91 HIS A CA 1
ATOM 689 C C . HIS A 1 91 ? 19.168 13.684 -9.847 1.00 93.12 91 HIS A C 1
ATOM 691 O O . HIS A 1 91 ? 19.700 14.038 -10.898 1.00 93.12 91 HIS A O 1
ATOM 697 N N . GLU A 1 92 ? 19.097 14.478 -8.784 1.00 92.44 92 GLU A N 1
ATOM 698 C CA . GLU A 1 92 ? 19.498 15.884 -8.769 1.00 92.44 92 GLU A CA 1
ATOM 699 C C . GLU A 1 92 ? 20.401 16.189 -7.573 1.00 92.44 92 GLU A C 1
ATOM 701 O O . GLU A 1 92 ? 20.369 15.517 -6.542 1.00 92.44 92 GLU A O 1
ATOM 706 N N . SER A 1 93 ? 21.223 17.225 -7.710 1.00 93.88 93 SER A N 1
ATOM 707 C CA . SER A 1 93 ? 22.022 17.763 -6.610 1.00 93.88 93 SER A CA 1
ATOM 708 C C . SER A 1 93 ? 22.068 19.277 -6.694 1.00 93.88 93 SER A C 1
ATOM 710 O O . SER A 1 93 ? 22.105 19.829 -7.796 1.00 93.88 93 SER A O 1
ATOM 712 N N . GLY A 1 94 ? 22.154 19.937 -5.547 1.00 93.25 94 GLY A N 1
ATOM 713 C CA . GLY A 1 94 ? 22.217 21.389 -5.468 1.00 93.25 94 GLY A CA 1
ATOM 714 C C . GLY A 1 94 ? 22.890 21.875 -4.193 1.00 93.25 94 GLY A C 1
ATOM 715 O O . GLY A 1 94 ? 23.530 21.109 -3.468 1.00 93.25 94 GLY A O 1
ATOM 716 N N . TYR A 1 95 ? 22.776 23.179 -3.961 1.00 95.62 95 TYR A N 1
ATOM 717 C CA . TYR A 1 95 ? 23.297 23.848 -2.778 1.00 95.62 95 TYR A CA 1
ATOM 718 C C . TYR A 1 95 ? 22.286 24.893 -2.308 1.00 95.62 95 TYR A C 1
ATOM 720 O O . TYR A 1 95 ? 21.808 25.688 -3.120 1.00 95.62 95 TYR A O 1
ATOM 728 N N . ASP A 1 96 ? 21.984 24.906 -1.017 1.00 94.00 96 ASP A N 1
ATOM 729 C CA . ASP A 1 96 ? 21.139 25.905 -0.363 1.00 94.00 96 ASP A CA 1
ATOM 730 C C . ASP A 1 96 ? 21.769 26.379 0.964 1.00 94.00 96 ASP A C 1
ATOM 732 O O . ASP A 1 96 ? 22.957 26.159 1.216 1.00 94.00 96 ASP A O 1
ATOM 736 N N . SER A 1 97 ? 21.009 27.102 1.794 1.00 92.94 97 SER A N 1
ATOM 737 C CA . SER A 1 97 ? 21.485 27.609 3.089 1.00 92.94 97 SER A CA 1
ATOM 738 C C . SER A 1 97 ? 21.869 26.511 4.084 1.00 92.94 97 SER A C 1
ATOM 740 O O . SER A 1 97 ? 22.659 26.784 4.987 1.00 92.94 97 SER A O 1
ATOM 742 N N . ASP A 1 98 ? 21.350 25.295 3.906 1.00 91.88 98 ASP A N 1
ATOM 743 C CA . ASP A 1 98 ? 21.609 24.137 4.764 1.00 91.88 98 ASP A CA 1
ATOM 744 C C . ASP A 1 98 ? 22.776 23.285 4.226 1.00 91.88 98 ASP A C 1
ATOM 746 O O . ASP A 1 98 ? 23.264 22.372 4.897 1.00 91.88 98 ASP A O 1
ATOM 750 N N . GLY A 1 99 ? 23.289 23.633 3.041 1.00 94.81 99 GLY A N 1
ATOM 751 C CA . GLY A 1 99 ? 24.500 23.089 2.444 1.00 94.81 99 GLY A CA 1
ATOM 752 C C . GLY A 1 99 ? 24.243 22.368 1.125 1.00 94.81 99 GLY A C 1
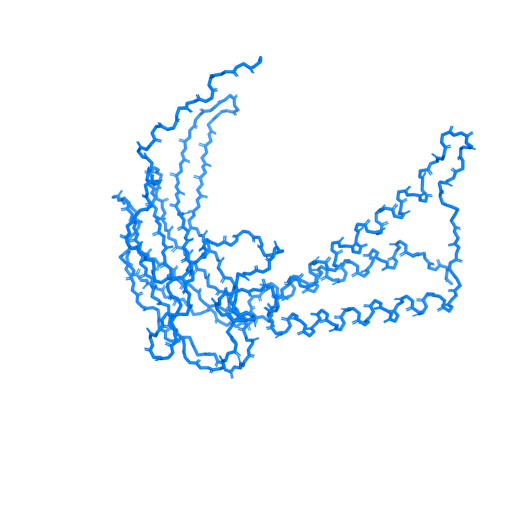ATOM 753 O O . GLY A 1 99 ? 23.315 22.666 0.376 1.00 94.81 99 GLY A O 1
ATOM 754 N N . ARG A 1 100 ? 25.126 21.420 0.797 1.00 92.44 100 ARG A N 1
ATOM 755 C CA . ARG A 1 100 ? 24.987 20.592 -0.405 1.00 92.44 100 ARG A CA 1
ATOM 756 C C . ARG A 1 100 ? 23.934 19.515 -0.169 1.00 92.44 100 ARG A C 1
ATOM 758 O O . ARG A 1 100 ? 24.060 18.743 0.779 1.00 92.44 100 ARG A O 1
ATOM 765 N N . TRP A 1 101 ? 22.998 19.376 -1.099 1.00 94.69 101 TRP A N 1
ATOM 766 C CA . TRP A 1 101 ? 22.012 18.299 -1.095 1.00 94.69 101 TRP A CA 1
ATOM 767 C C . TRP A 1 101 ? 22.119 17.430 -2.351 1.00 94.69 101 TRP A C 1
ATOM 769 O O . TRP A 1 101 ? 22.699 17.812 -3.374 1.00 94.69 101 TRP A O 1
ATOM 779 N N . THR A 1 102 ? 21.610 16.205 -2.263 1.00 94.12 102 THR A N 1
ATOM 780 C CA . THR A 1 102 ? 21.480 15.270 -3.386 1.00 94.12 102 THR A CA 1
ATOM 781 C C . THR A 1 102 ? 20.259 14.401 -3.142 1.00 94.12 102 THR A C 1
ATOM 783 O O . THR A 1 102 ? 20.137 13.791 -2.082 1.00 94.12 102 THR A O 1
ATOM 786 N N . GLU A 1 103 ? 19.365 14.348 -4.119 1.00 93.06 103 GLU A N 1
ATOM 787 C CA . GLU A 1 103 ? 18.107 13.616 -4.048 1.00 93.06 103 GLU A CA 1
ATOM 788 C C . GLU A 1 103 ? 17.929 12.762 -5.304 1.00 93.06 103 GLU A C 1
ATOM 790 O O . GLU A 1 103 ? 18.394 13.107 -6.392 1.00 93.06 103 GLU A O 1
ATOM 795 N N . SER A 1 104 ? 17.275 11.611 -5.160 1.00 93.44 104 SER A N 1
ATOM 796 C CA . SER A 1 104 ? 16.986 10.741 -6.296 1.00 93.44 104 SER A CA 1
ATOM 797 C C . SER A 1 104 ? 15.719 9.927 -6.088 1.00 93.44 104 SER A C 1
ATOM 799 O O . SER A 1 104 ? 15.317 9.615 -4.965 1.00 93.44 104 SER A O 1
ATOM 801 N N . LYS A 1 105 ? 15.107 9.550 -7.205 1.00 93.50 105 LYS A N 1
ATOM 802 C CA . LYS A 1 105 ? 13.971 8.646 -7.286 1.00 93.50 105 LYS A CA 1
ATOM 803 C C . LYS A 1 105 ? 14.195 7.695 -8.453 1.00 93.50 105 LYS A C 1
ATOM 805 O O . LYS A 1 105 ? 13.925 8.046 -9.592 1.00 93.50 105 LYS A O 1
ATOM 810 N N . ASN A 1 106 ? 14.637 6.479 -8.146 1.00 92.94 106 ASN A N 1
ATOM 811 C CA . ASN A 1 106 ? 14.980 5.452 -9.145 1.00 92.94 106 ASN A CA 1
ATOM 812 C C . ASN A 1 106 ? 13.978 4.288 -9.171 1.00 92.94 106 ASN A C 1
ATOM 814 O O . ASN A 1 106 ? 14.115 3.344 -9.944 1.00 92.94 106 ASN A O 1
ATOM 818 N N . GLN A 1 107 ? 12.967 4.337 -8.301 1.00 94.25 107 GLN A N 1
ATOM 819 C CA . GLN A 1 107 ? 11.989 3.274 -8.140 1.00 94.25 107 GLN A CA 1
ATOM 820 C C . GLN A 1 107 ? 10.601 3.847 -7.859 1.00 94.25 107 GLN A C 1
ATOM 822 O O . GLN A 1 107 ? 10.452 4.840 -7.146 1.00 94.25 107 GLN A O 1
ATOM 827 N N . PHE A 1 108 ? 9.576 3.170 -8.367 1.00 94.19 108 PHE A N 1
ATOM 828 C CA . PHE A 1 108 ? 8.213 3.305 -7.865 1.00 94.19 108 PHE A CA 1
ATOM 829 C C . PHE A 1 108 ? 7.500 1.954 -7.879 1.00 94.19 108 PHE A C 1
ATOM 831 O O . PHE A 1 108 ? 7.870 1.039 -8.619 1.00 94.19 108 PHE A O 1
ATOM 838 N N . THR A 1 109 ? 6.457 1.842 -7.060 1.00 93.88 109 THR A N 1
ATOM 839 C CA . THR A 1 109 ? 5.639 0.635 -6.957 1.00 93.88 109 THR A CA 1
ATOM 840 C C . THR A 1 109 ? 4.164 0.989 -7.072 1.00 93.88 109 THR A C 1
ATOM 842 O O . THR A 1 109 ? 3.701 1.958 -6.475 1.00 93.88 109 THR A O 1
ATOM 845 N N . MET A 1 110 ? 3.419 0.172 -7.814 1.00 94.19 110 MET A N 1
ATOM 846 C CA . MET A 1 110 ? 1.967 0.250 -7.921 1.00 94.19 110 MET A CA 1
ATOM 847 C C . MET A 1 110 ? 1.335 -1.044 -7.415 1.00 94.19 110 MET A C 1
ATOM 849 O O . MET A 1 110 ? 1.659 -2.127 -7.902 1.00 94.19 110 MET A O 1
ATOM 853 N N . ASP A 1 111 ? 0.396 -0.928 -6.480 1.00 95.19 111 ASP A N 1
ATOM 854 C CA . ASP A 1 111 ? -0.416 -2.054 -6.021 1.00 95.19 111 ASP A CA 1
ATOM 855 C C . ASP A 1 111 ? -1.743 -2.091 -6.783 1.00 95.19 111 ASP A C 1
ATOM 857 O O . ASP A 1 111 ? -2.474 -1.099 -6.861 1.00 95.19 111 ASP A O 1
ATOM 861 N N . ILE A 1 112 ? -2.061 -3.253 -7.351 1.00 94.75 112 ILE A N 1
ATOM 862 C CA . ILE A 1 112 ? -3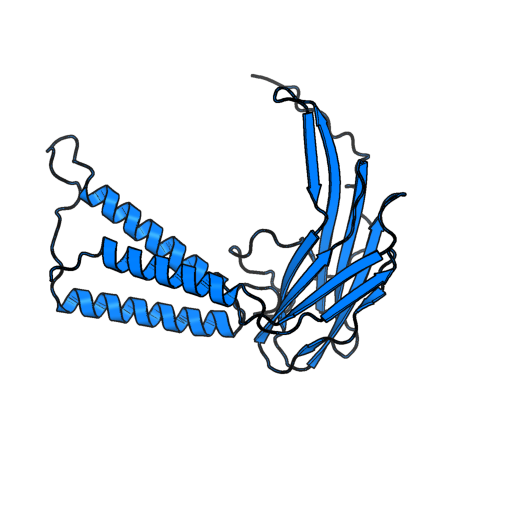.216 -3.450 -8.228 1.00 94.75 112 ILE A CA 1
ATOM 863 C C . ILE A 1 112 ? -3.995 -4.673 -7.776 1.00 94.75 112 ILE A C 1
ATOM 865 O O . ILE A 1 112 ? -3.429 -5.743 -7.554 1.00 94.75 112 ILE A O 1
ATOM 869 N N . THR A 1 113 ? -5.313 -4.534 -7.730 1.00 96.12 113 THR A N 1
ATOM 870 C CA . THR A 1 113 ? -6.258 -5.632 -7.560 1.00 96.12 113 THR A CA 1
ATOM 871 C C . THR A 1 113 ? -6.786 -6.071 -8.921 1.00 96.12 113 THR A C 1
ATOM 873 O O . THR A 1 113 ? -7.565 -5.370 -9.566 1.00 96.12 113 THR A O 1
ATOM 876 N N . PHE A 1 114 ? -6.415 -7.276 -9.352 1.00 95.38 114 PHE A N 1
ATOM 877 C CA . PHE A 1 114 ? -7.020 -7.906 -10.522 1.00 95.38 114 PHE A CA 1
ATOM 878 C C . PHE A 1 114 ? -8.347 -8.557 -10.132 1.00 95.38 114 PHE A C 1
ATOM 880 O O . PHE A 1 114 ? -8.379 -9.521 -9.364 1.00 95.38 114 PHE A O 1
ATOM 887 N N . GLN A 1 115 ? -9.452 -8.036 -10.669 1.00 93.19 115 GLN A N 1
ATOM 888 C CA . GLN A 1 115 ? -10.799 -8.499 -10.318 1.00 93.19 115 GLN A CA 1
ATOM 889 C C . GLN A 1 115 ? -11.084 -9.921 -10.778 1.00 93.19 115 GLN A C 1
ATOM 891 O O . GLN A 1 115 ? -11.771 -10.668 -10.084 1.00 93.19 115 GLN A O 1
ATOM 896 N N . LYS A 1 116 ? -10.568 -10.300 -11.949 1.00 94.50 116 LYS A N 1
ATOM 897 C CA . LYS A 1 116 ? -10.832 -11.594 -12.575 1.00 94.50 116 LYS A CA 1
ATOM 898 C C . LYS A 1 116 ? -9.552 -12.419 -12.645 1.00 94.50 116 LYS A C 1
ATOM 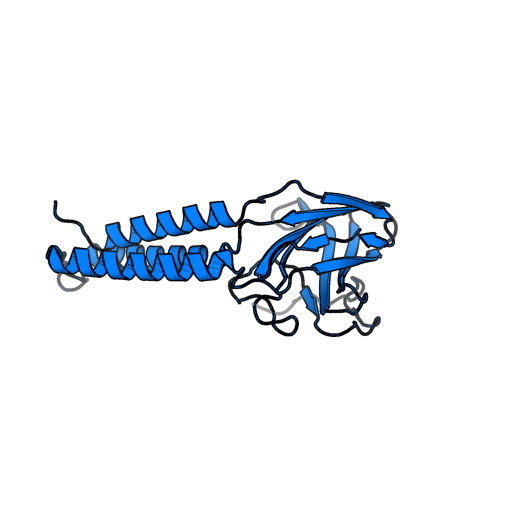900 O O . LYS A 1 116 ? -8.462 -11.892 -12.838 1.00 94.50 116 LYS A O 1
ATOM 905 N N . ALA A 1 117 ? -9.692 -13.727 -12.472 1.00 96.19 117 ALA A N 1
ATOM 906 C CA . ALA A 1 117 ? -8.649 -14.668 -12.842 1.00 96.19 117 ALA A CA 1
ATOM 907 C C . ALA A 1 117 ? -8.434 -14.619 -14.363 1.00 96.19 117 ALA A C 1
ATOM 909 O O . ALA A 1 117 ? -9.387 -14.452 -15.126 1.00 96.19 117 ALA A O 1
ATOM 910 N N . GLY A 1 118 ? -7.187 -14.753 -14.804 1.00 95.75 118 GLY A N 1
ATOM 911 C CA . GLY A 1 118 ? -6.840 -14.624 -16.214 1.00 95.75 118 GLY A CA 1
ATOM 912 C C . GLY A 1 118 ? -5.365 -14.333 -16.449 1.00 95.75 118 GLY A C 1
ATOM 913 O O . GLY A 1 118 ? -4.547 -14.378 -15.526 1.00 95.75 118 GLY A O 1
ATOM 914 N N . GLN A 1 119 ? -5.031 -14.051 -17.705 1.00 96.56 119 GLN A N 1
ATOM 915 C CA . GLN A 1 119 ? -3.713 -13.562 -18.091 1.00 96.56 119 GLN A CA 1
ATOM 916 C C . GLN A 1 119 ? -3.768 -12.057 -18.321 1.00 96.56 119 GLN A C 1
ATOM 918 O O . GLN A 1 119 ? -4.697 -11.552 -18.949 1.00 96.56 119 GLN A O 1
ATOM 923 N N . TYR A 1 120 ? -2.754 -11.373 -17.812 1.00 96.31 120 TYR A N 1
ATOM 924 C CA . TYR A 1 120 ? -2.572 -9.938 -17.958 1.00 96.31 120 TYR A CA 1
ATOM 925 C C . TYR A 1 120 ? -1.157 -9.655 -18.443 1.00 96.31 120 TYR A C 1
ATOM 927 O O . TYR A 1 120 ? -0.240 -10.429 -18.168 1.00 96.31 120 TYR A O 1
ATOM 935 N N . TYR A 1 121 ? -0.969 -8.537 -19.131 1.00 96.19 121 TYR A N 1
ATOM 936 C CA . TYR A 1 121 ? 0.336 -8.119 -19.637 1.00 96.19 121 TYR A CA 1
ATOM 937 C C . TYR A 1 121 ? 0.642 -6.704 -19.175 1.00 96.19 121 TYR A C 1
ATOM 939 O O . TYR A 1 121 ? -0.267 -5.893 -19.005 1.00 96.19 121 TYR A O 1
ATOM 947 N N . LEU A 1 122 ? 1.928 -6.403 -19.018 1.00 96.69 122 LEU A N 1
ATOM 948 C CA . LEU A 1 122 ? 2.387 -5.036 -18.804 1.00 96.69 122 LEU A CA 1
ATOM 949 C C . LEU A 1 122 ? 3.139 -4.600 -20.048 1.00 96.69 122 LEU A C 1
ATOM 951 O O . LEU A 1 122 ? 4.102 -5.259 -20.443 1.00 96.69 122 LEU A O 1
ATOM 955 N N . ARG A 1 123 ? 2.716 -3.506 -20.673 1.00 96.25 123 ARG A N 1
ATOM 956 C CA . ARG A 1 123 ? 3.523 -2.842 -21.696 1.00 96.25 123 ARG A CA 1
ATOM 957 C C . ARG A 1 123 ? 4.169 -1.628 -21.061 1.00 96.25 123 ARG A C 1
ATOM 959 O O . ARG A 1 123 ? 3.484 -0.705 -20.640 1.00 96.25 123 ARG A O 1
ATOM 966 N N . VAL A 1 124 ? 5.489 -1.646 -21.020 1.00 95.31 124 VAL A N 1
ATOM 967 C CA . VAL A 1 124 ? 6.296 -0.570 -20.464 1.00 95.31 124 VAL A CA 1
ATOM 968 C C . VAL A 1 124 ? 6.861 0.263 -21.593 1.00 95.31 124 VAL A C 1
ATOM 970 O O . VAL A 1 124 ? 7.292 -0.272 -22.613 1.00 95.31 124 VAL A O 1
ATOM 973 N N . SER A 1 125 ? 6.811 1.575 -21.425 1.00 93.88 125 SER A N 1
ATOM 974 C CA . SER A 1 125 ? 7.408 2.567 -22.317 1.00 93.88 125 SER A CA 1
ATOM 975 C C . SER A 1 125 ? 8.143 3.588 -21.463 1.00 93.88 125 SER A C 1
ATOM 977 O O . SER A 1 125 ? 7.671 3.919 -20.375 1.00 93.88 125 SER A O 1
ATOM 979 N N . ALA A 1 126 ? 9.276 4.087 -21.943 1.00 91.56 126 ALA A N 1
ATOM 980 C CA . ALA A 1 126 ? 10.049 5.089 -21.225 1.00 91.56 126 ALA A CA 1
ATOM 981 C C . ALA A 1 126 ? 10.417 6.264 -22.130 1.00 91.56 126 ALA A C 1
ATOM 983 O O . ALA A 1 126 ? 10.799 6.083 -23.287 1.00 91.56 126 ALA A O 1
ATOM 984 N N . GLU A 1 127 ? 10.317 7.462 -21.569 1.00 90.50 127 GLU A N 1
ATOM 985 C CA . GLU A 1 127 ? 10.878 8.697 -22.110 1.00 90.50 127 GLU A CA 1
ATOM 986 C C . GLU A 1 127 ? 12.047 9.099 -21.215 1.00 90.50 127 GLU A C 1
ATOM 988 O O . GLU A 1 127 ? 11.911 9.074 -19.997 1.00 90.50 127 GLU A O 1
ATOM 993 N N . ARG A 1 128 ? 13.201 9.442 -21.784 1.00 86.50 128 ARG A N 1
ATOM 994 C CA . ARG A 1 128 ? 14.427 9.69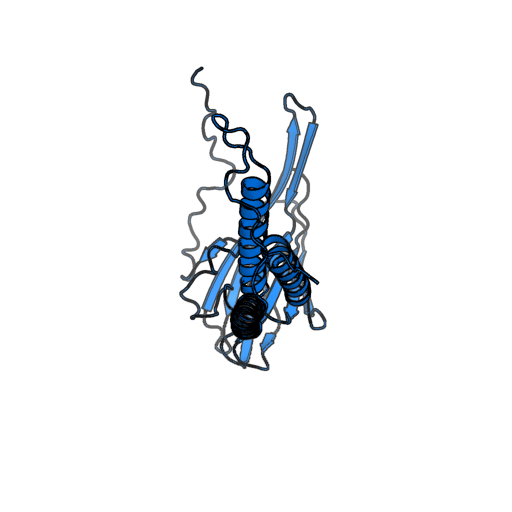0 -21.011 1.00 86.50 128 ARG A CA 1
ATOM 995 C C . ARG A 1 128 ? 15.335 10.683 -21.717 1.00 86.50 128 ARG A C 1
ATOM 997 O O . ARG A 1 128 ? 15.249 10.818 -22.938 1.00 86.50 128 ARG A O 1
ATOM 1004 N N . ASN A 1 129 ? 16.216 11.336 -20.965 1.00 85.25 129 ASN A N 1
ATOM 1005 C CA . ASN A 1 129 ? 17.349 12.056 -21.541 1.00 85.25 129 ASN A CA 1
ATOM 1006 C C . ASN A 1 129 ? 18.577 11.142 -21.715 1.00 85.25 129 ASN A C 1
ATOM 1008 O O . ASN A 1 129 ? 18.612 10.002 -21.238 1.00 85.25 129 ASN A O 1
ATOM 1012 N N . ASP A 1 130 ? 19.573 11.642 -22.447 1.00 72.31 130 ASP A N 1
ATOM 1013 C CA . ASP A 1 130 ? 20.810 10.912 -22.717 1.00 72.31 130 ASP A CA 1
ATOM 1014 C C . ASP A 1 130 ? 21.554 10.600 -21.407 1.00 72.31 130 ASP A C 1
ATOM 1016 O O . ASP A 1 130 ? 21.725 11.470 -20.555 1.00 72.31 130 ASP A O 1
ATOM 1020 N N . GLY A 1 131 ? 21.986 9.346 -21.242 1.00 70.62 131 GLY A N 1
ATOM 1021 C CA . GLY A 1 131 ? 22.757 8.882 -20.080 1.00 70.62 131 GLY A CA 1
ATOM 1022 C C . GLY A 1 131 ? 22.004 7.967 -19.110 1.00 70.62 131 GLY A C 1
ATOM 1023 O O . GLY A 1 131 ? 22.649 7.226 -18.375 1.00 70.62 131 GLY A O 1
ATOM 1024 N N . VAL A 1 132 ? 20.667 7.933 -19.135 1.00 78.25 132 VAL A N 1
ATOM 1025 C CA . VAL A 1 132 ? 19.878 6.994 -18.312 1.00 78.25 132 VAL A CA 1
ATOM 1026 C C . VAL A 1 132 ? 20.161 5.540 -18.706 1.00 78.25 132 VAL A C 1
ATOM 1028 O O . VAL A 1 132 ? 20.261 5.225 -19.898 1.00 78.25 132 VAL A O 1
ATOM 1031 N N . GLY A 1 133 ? 20.249 4.653 -17.706 1.00 71.12 133 GLY A N 1
ATOM 1032 C CA . GLY A 1 133 ? 20.571 3.235 -17.868 1.00 71.12 133 GLY A CA 1
ATOM 1033 C C . GLY A 1 133 ? 19.808 2.545 -19.005 1.00 71.12 133 GLY A C 1
ATOM 1034 O O . GLY A 1 133 ? 18.654 2.849 -19.306 1.00 71.12 133 GLY A O 1
ATOM 1035 N N . GLN A 1 134 ? 20.463 1.590 -19.669 1.00 78.81 134 GLN A N 1
ATOM 1036 C CA . GLN A 1 134 ? 19.903 0.896 -20.838 1.00 78.81 134 GLN A CA 1
ATOM 1037 C C . GLN A 1 134 ? 18.837 -0.147 -20.497 1.00 78.81 134 GLN A C 1
ATOM 1039 O O . GLN A 1 134 ? 18.315 -0.774 -21.413 1.00 78.81 134 GLN A O 1
ATOM 1044 N N . ASN A 1 135 ? 18.519 -0.335 -19.217 1.00 91.12 135 ASN A N 1
ATOM 1045 C CA . ASN A 1 135 ? 17.719 -1.448 -18.732 1.00 91.12 135 ASN A CA 1
ATOM 1046 C C . ASN A 1 135 ? 16.697 -0.973 -17.699 1.00 91.12 135 ASN A C 1
ATOM 1048 O O . ASN A 1 135 ? 17.063 -0.335 -16.718 1.00 91.12 135 ASN A O 1
ATOM 1052 N N . ILE A 1 136 ? 15.438 -1.363 -17.886 1.00 92.25 136 ILE A N 1
ATOM 1053 C CA . ILE A 1 136 ? 14.363 -1.162 -16.914 1.00 92.25 136 ILE A CA 1
ATOM 1054 C C . ILE A 1 136 ? 14.125 -2.495 -16.218 1.00 92.25 136 ILE A C 1
ATOM 1056 O O . ILE A 1 136 ? 13.777 -3.490 -16.859 1.00 92.25 136 ILE A O 1
ATOM 1060 N N . GLN A 1 137 ? 14.307 -2.526 -14.905 1.00 94.69 137 GLN A N 1
ATOM 1061 C CA . GLN A 1 137 ? 13.999 -3.693 -14.095 1.00 94.69 137 GLN A CA 1
ATOM 1062 C C . GLN A 1 137 ? 12.537 -3.632 -13.676 1.00 94.69 137 GLN A C 1
ATOM 1064 O O . GLN A 1 137 ? 12.066 -2.641 -13.11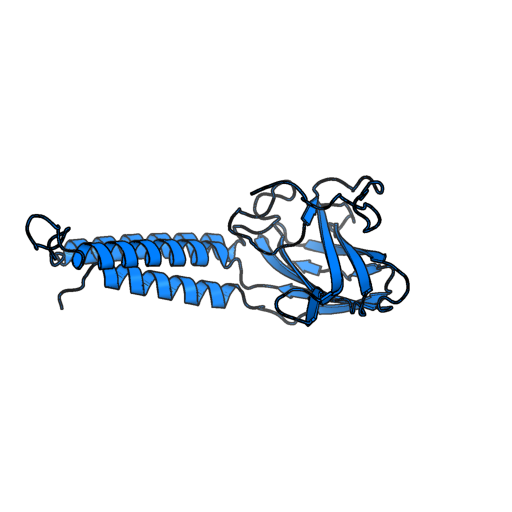8 1.00 94.69 137 GLN A O 1
ATOM 1069 N N . ILE A 1 138 ? 11.813 -4.707 -13.954 1.00 94.56 138 ILE A N 1
ATOM 1070 C CA . ILE A 1 138 ? 10.413 -4.845 -13.580 1.00 94.56 138 ILE A CA 1
ATOM 1071 C C . ILE A 1 138 ? 10.290 -6.059 -12.706 1.00 94.56 138 ILE A C 1
ATOM 1073 O O . ILE A 1 138 ? 10.762 -7.139 -13.068 1.00 94.56 138 ILE A O 1
ATOM 1077 N N . SER A 1 139 ? 9.579 -5.893 -11.606 1.00 94.44 139 SER A N 1
ATOM 1078 C CA . SER A 1 139 ? 9.249 -6.996 -10.747 1.00 94.44 139 SER A CA 1
ATOM 1079 C C . SER A 1 139 ? 7.776 -7.012 -10.379 1.00 94.44 139 SER A C 1
ATOM 1081 O O . SER A 1 139 ? 7.129 -5.984 -10.177 1.00 94.44 139 SER A O 1
ATOM 1083 N N . VAL A 1 140 ? 7.215 -8.216 -10.381 1.00 94.62 140 VAL A N 1
ATOM 1084 C CA . VAL A 1 140 ? 5.799 -8.446 -10.120 1.00 94.62 140 VAL A CA 1
ATOM 1085 C C . VAL A 1 140 ? 5.678 -9.519 -9.054 1.00 94.62 140 VAL A C 1
ATOM 1087 O O . VAL A 1 140 ? 6.069 -10.672 -9.267 1.00 94.62 140 VAL A O 1
ATOM 1090 N N . ALA A 1 141 ? 5.094 -9.152 -7.918 1.00 94.19 141 ALA A N 1
ATOM 1091 C CA . ALA A 1 141 ? 4.896 -10.047 -6.788 1.00 94.19 141 ALA A CA 1
ATOM 1092 C C . ALA A 1 141 ? 3.430 -10.049 -6.351 1.00 94.19 141 ALA A C 1
ATOM 1094 O O . ALA A 1 141 ? 2.793 -9.002 -6.231 1.00 94.19 141 ALA A O 1
ATOM 1095 N N . ARG A 1 142 ? 2.876 -11.235 -6.085 1.00 94.25 142 ARG A N 1
ATOM 1096 C CA . ARG A 1 142 ? 1.534 -11.353 -5.509 1.00 94.25 142 ARG A CA 1
ATOM 1097 C C . ARG A 1 142 ? 1.583 -10.923 -4.048 1.00 94.25 142 ARG A C 1
ATOM 1099 O O . ARG A 1 142 ? 2.413 -11.432 -3.295 1.00 94.25 142 ARG A O 1
ATOM 1106 N N . LYS A 1 143 ? 0.643 -10.094 -3.607 1.00 93.31 143 LYS A N 1
ATOM 1107 C CA . LYS A 1 143 ? 0.461 -9.745 -2.191 1.00 93.31 143 LYS A CA 1
ATOM 1108 C C . LYS A 1 143 ? -0.636 -10.587 -1.543 1.00 93.31 143 LYS A C 1
ATOM 1110 O O . LYS A 1 143 ? -1.532 -11.099 -2.219 1.00 93.31 143 LYS A O 1
ATOM 1115 N N . SER A 1 144 ? -0.577 -10.703 -0.219 1.00 92.31 144 SER A N 1
ATOM 1116 C CA . SER A 1 144 ? -1.604 -11.396 0.575 1.00 92.31 144 SER A CA 1
ATOM 1117 C C . SER A 1 144 ? -2.967 -10.690 0.521 1.00 92.31 144 SER A C 1
ATOM 1119 O O . SER A 1 144 ? -4.001 -11.320 0.736 1.00 92.31 144 SER A O 1
ATOM 1121 N N . GLY A 1 145 ? -2.979 -9.392 0.208 1.00 93.69 145 GLY A N 1
ATOM 1122 C CA . GLY A 1 145 ? -4.175 -8.564 0.080 1.00 93.69 145 GLY A CA 1
ATOM 1123 C C . GLY A 1 145 ? -3.826 -7.082 0.205 1.00 93.69 145 GLY A C 1
ATOM 1124 O O . GLY A 1 145 ? -2.690 -6.689 -0.041 1.00 93.69 145 GLY A O 1
ATOM 1125 N N . SER A 1 146 ? -4.803 -6.266 0.591 1.00 95.00 146 SER A N 1
ATOM 1126 C CA . SER A 1 146 ? -4.615 -4.845 0.882 1.00 95.00 146 SER A CA 1
ATOM 1127 C C . SER A 1 146 ? -4.382 -4.587 2.361 1.00 95.00 146 SER A C 1
ATOM 1129 O O . SER A 1 146 ? -5.155 -5.031 3.209 1.00 95.00 146 SER A O 1
ATOM 1131 N N . HIS A 1 147 ? -3.345 -3.816 2.673 1.00 95.00 147 HIS A N 1
ATOM 1132 C CA . HIS A 1 147 ? -3.066 -3.369 4.035 1.00 95.00 147 HIS A CA 1
ATOM 1133 C C . HIS A 1 147 ? -3.928 -2.166 4.458 1.00 95.00 147 HIS A C 1
ATOM 1135 O O . HIS A 1 147 ? -4.014 -1.865 5.647 1.00 95.00 147 HIS A O 1
ATOM 1141 N N . ILE A 1 148 ? -4.597 -1.499 3.509 1.00 94.81 148 ILE A N 1
ATOM 1142 C CA . ILE A 1 148 ? -5.294 -0.223 3.723 1.00 94.81 148 ILE A CA 1
ATOM 1143 C C . ILE A 1 148 ? -6.406 -0.314 4.786 1.00 94.81 148 ILE A C 1
ATOM 1145 O O . ILE A 1 148 ? -6.411 0.530 5.682 1.00 94.81 148 ILE A O 1
ATOM 1149 N N . PRO A 1 149 ? -7.325 -1.308 4.771 1.00 96.44 149 PRO A N 1
ATOM 1150 C CA . PRO A 1 149 ? -8.375 -1.398 5.791 1.00 96.44 149 PRO A CA 1
ATOM 1151 C C . PRO A 1 149 ? -7.826 -1.454 7.221 1.00 96.44 149 PRO A C 1
ATOM 1153 O O . PRO A 1 149 ? -8.306 -0.745 8.106 1.00 96.44 149 PRO A O 1
ATOM 1156 N N . PHE A 1 150 ? -6.787 -2.262 7.433 1.00 97.25 150 PHE A N 1
ATOM 1157 C CA . PHE A 1 150 ? -6.139 -2.405 8.732 1.00 97.25 150 PHE A CA 1
ATOM 1158 C C . PHE A 1 150 ? -5.332 -1.166 9.126 1.00 97.25 150 PHE A C 1
ATOM 1160 O O . PHE A 1 150 ? -5.340 -0.793 10.297 1.00 97.25 150 PHE A O 1
ATOM 1167 N N . LEU A 1 151 ? -4.693 -0.492 8.164 1.00 96.19 151 LEU A N 1
ATOM 1168 C CA . LEU A 1 151 ? -3.997 0.771 8.405 1.00 96.19 151 LEU A CA 1
ATOM 1169 C C . LEU A 1 151 ? -4.970 1.851 8.906 1.00 96.19 151 LEU A C 1
ATOM 1171 O O . LEU A 1 151 ? -4.715 2.472 9.934 1.00 96.19 151 LEU A O 1
ATOM 1175 N N . ILE A 1 152 ? -6.109 2.025 8.227 1.00 95.44 152 ILE A N 1
ATOM 1176 C CA . ILE A 1 152 ? -7.138 3.014 8.592 1.00 95.44 152 ILE A CA 1
ATOM 1177 C C . ILE A 1 152 ? -7.698 2.721 9.985 1.00 95.44 152 ILE A C 1
ATOM 1179 O O . ILE A 1 152 ? -7.704 3.604 10.842 1.00 95.44 152 ILE A O 1
ATOM 1183 N N . LEU A 1 153 ? -8.148 1.483 10.229 1.00 97.19 153 LEU A N 1
ATOM 1184 C CA . LEU A 1 153 ? -8.688 1.097 11.535 1.00 97.19 153 LEU A CA 1
ATOM 1185 C C . LEU A 1 153 ? -7.649 1.253 12.648 1.00 97.19 153 LEU A C 1
ATOM 1187 O O . LEU A 1 153 ? -7.984 1.730 13.733 1.00 97.19 153 LEU A O 1
ATOM 1191 N N . GLY A 1 154 ? -6.392 0.898 12.370 1.00 97.69 154 GLY A N 1
ATOM 1192 C CA . GLY A 1 154 ? -5.276 1.068 13.292 1.00 97.69 154 GLY A CA 1
ATOM 1193 C C . GLY A 1 154 ? -5.070 2.529 13.686 1.00 97.69 154 GLY A C 1
ATOM 1194 O O . GLY A 1 154 ? -5.089 2.848 14.875 1.00 97.69 154 GLY A O 1
ATOM 1195 N N . ILE A 1 155 ? -4.943 3.423 12.699 1.00 96.94 155 ILE A N 1
ATOM 1196 C CA . ILE A 1 155 ? -4.736 4.861 12.924 1.00 96.94 155 ILE A CA 1
ATOM 1197 C C . ILE A 1 155 ? -5.916 5.472 13.682 1.00 96.94 155 ILE A C 1
ATOM 1199 O O . ILE A 1 155 ? -5.700 6.130 14.698 1.00 96.94 155 ILE A O 1
ATOM 1203 N N . ILE A 1 156 ? -7.158 5.227 13.247 1.00 96.81 156 ILE A N 1
ATOM 1204 C CA . ILE A 1 156 ? -8.352 5.771 13.914 1.00 96.81 156 ILE A CA 1
ATOM 1205 C C . ILE A 1 156 ? -8.402 5.311 15.374 1.00 96.81 156 ILE A C 1
ATOM 1207 O O . ILE A 1 156 ? -8.592 6.131 16.271 1.00 96.81 156 ILE A O 1
ATOM 1211 N N . SER A 1 157 ? -8.175 4.020 15.632 1.00 97.69 157 SER A N 1
ATOM 1212 C CA . SER A 1 157 ? -8.210 3.481 16.993 1.00 97.69 157 SER A CA 1
ATOM 1213 C C . SER A 1 157 ? -7.127 4.088 17.888 1.00 97.69 157 SER A C 1
ATOM 1215 O O . SER A 1 157 ? -7.399 4.411 19.046 1.00 97.69 157 SER A O 1
ATOM 1217 N N . LEU A 1 158 ? -5.914 4.296 17.363 1.00 98.00 158 LEU A N 1
ATOM 1218 C CA . LEU A 1 158 ? -4.825 4.940 18.102 1.00 98.00 158 LEU A CA 1
ATOM 1219 C C . LEU A 1 158 ? -5.096 6.419 18.377 1.00 98.00 158 LEU A C 1
ATOM 1221 O O . LEU A 1 158 ? -4.846 6.875 19.491 1.00 98.00 158 LEU A O 1
ATOM 1225 N N . VAL A 1 159 ? -5.646 7.155 17.410 1.00 97.50 159 VAL A N 1
ATOM 1226 C CA . VAL A 1 159 ? -6.044 8.557 17.602 1.00 97.50 159 VAL A CA 1
ATOM 1227 C C . VAL A 1 159 ? -7.126 8.656 18.676 1.00 97.50 159 VAL A C 1
ATOM 1229 O O . VAL A 1 159 ? -6.987 9.445 19.608 1.00 97.50 159 VAL A O 1
ATOM 1232 N N . CYS A 1 160 ? -8.160 7.811 18.625 1.00 95.62 160 CYS A N 1
ATOM 1233 C CA . CYS A 1 160 ? -9.185 7.760 19.668 1.00 95.62 160 CYS A CA 1
ATOM 1234 C C . CYS A 1 160 ? -8.592 7.416 21.043 1.00 95.62 160 CYS A C 1
ATOM 1236 O O . CYS A 1 160 ? -8.940 8.052 22.038 1.00 95.62 160 CYS A O 1
ATOM 1238 N N . ALA A 1 161 ? -7.674 6.447 21.112 1.00 95.94 161 ALA A N 1
ATOM 1239 C CA . ALA A 1 161 ? -6.990 6.090 22.352 1.00 95.94 161 ALA A CA 1
ATOM 1240 C C . ALA A 1 161 ? -6.156 7.257 22.907 1.00 95.94 161 ALA A C 1
ATOM 1242 O O . ALA A 1 161 ? -6.222 7.530 24.105 1.00 95.94 161 ALA A O 1
ATOM 1243 N N . ALA A 1 162 ? -5.419 7.972 22.052 1.00 95.88 162 ALA A N 1
ATOM 1244 C CA . ALA A 1 162 ? -4.607 9.126 22.429 1.00 95.88 162 ALA A CA 1
ATOM 1245 C C . ALA A 1 162 ? -5.462 10.307 22.912 1.00 95.88 162 ALA A C 1
ATOM 1247 O O . ALA A 1 162 ? -5.140 10.911 23.934 1.00 95.88 162 ALA A O 1
ATOM 1248 N N . ILE A 1 163 ? -6.581 10.594 22.237 1.00 93.69 163 ILE A N 1
ATOM 1249 C CA . ILE A 1 163 ? -7.537 11.627 22.659 1.00 93.69 163 ILE A CA 1
ATOM 1250 C C . ILE A 1 163 ? -8.109 11.282 24.034 1.00 93.69 163 ILE A C 1
ATOM 1252 O O . ILE A 1 163 ? -8.054 12.109 24.938 1.00 93.69 163 ILE A O 1
ATOM 1256 N N . LEU A 1 164 ? -8.602 10.055 24.236 1.00 91.88 164 LEU A N 1
ATOM 1257 C CA . LEU A 1 164 ? -9.115 9.629 25.543 1.00 91.88 164 LEU A CA 1
ATOM 1258 C C . LEU A 1 164 ? -8.038 9.713 26.625 1.00 91.88 164 LEU A C 1
ATOM 1260 O O . LEU A 1 164 ? -8.292 10.193 27.726 1.00 91.88 164 LEU A O 1
ATOM 1264 N N . PHE A 1 165 ? -6.818 9.291 26.306 1.00 92.62 165 PHE A N 1
ATOM 1265 C CA . PHE A 1 165 ? -5.688 9.371 27.218 1.00 92.62 165 PHE A CA 1
ATOM 1266 C C . PHE A 1 165 ? -5.349 10.811 27.618 1.00 92.62 165 PHE A C 1
ATOM 1268 O O . PHE A 1 165 ? -5.083 11.059 28.796 1.00 92.62 165 PHE A O 1
ATOM 1275 N N . TYR A 1 166 ? -5.381 11.747 26.664 1.00 92.00 166 TYR A N 1
ATOM 1276 C CA . TYR A 1 166 ? -5.219 13.174 26.927 1.00 92.00 166 TYR A CA 1
ATOM 1277 C C . TYR A 1 166 ? -6.359 13.696 27.804 1.00 92.00 166 TYR A C 1
ATOM 1279 O O . TYR A 1 166 ? -6.093 14.266 28.854 1.00 92.00 166 TYR A O 1
ATOM 1287 N N . LEU A 1 167 ? -7.617 13.426 27.450 1.00 88.94 167 LEU A N 1
ATOM 1288 C CA . LEU A 1 167 ? -8.792 13.907 28.187 1.00 88.94 167 LEU A CA 1
ATOM 1289 C C . LEU A 1 167 ? -8.874 13.363 29.623 1.00 88.94 167 LEU A C 1
ATOM 1291 O O . LEU A 1 167 ? -9.334 14.065 30.517 1.00 88.94 167 LEU A O 1
ATOM 1295 N N . TYR A 1 168 ? -8.387 12.146 29.879 1.00 88.00 168 TYR A N 1
ATOM 1296 C CA . TYR A 1 168 ? -8.307 11.583 31.234 1.00 88.00 168 TYR A CA 1
ATOM 1297 C C . TYR A 1 168 ? -7.184 12.169 32.100 1.00 88.00 168 TYR A C 1
ATOM 1299 O O . TYR A 1 168 ? -7.083 11.813 33.277 1.00 88.00 168 TYR A O 1
ATOM 1307 N N . ARG A 1 169 ? -6.295 12.981 31.523 1.00 86.94 169 ARG A N 1
ATOM 1308 C CA . ARG A 1 169 ? -5.135 13.571 32.211 1.00 86.94 169 ARG A CA 1
ATOM 1309 C C . ARG A 1 169 ? -5.134 15.090 32.197 1.00 86.94 169 ARG A C 1
ATOM 1311 O O . ARG A 1 169 ? -4.556 15.687 33.096 1.00 86.94 169 ARG A O 1
ATOM 1318 N N . ALA A 1 170 ? -5.739 15.695 31.185 1.00 89.19 170 ALA A N 1
ATOM 1319 C CA . ALA A 1 170 ? -5.939 17.124 31.111 1.00 89.19 170 ALA A CA 1
ATOM 1320 C C . ALA A 1 170 ? -6.869 17.542 32.251 1.00 89.19 170 ALA A C 1
ATOM 1322 O O . ALA A 1 170 ? -7.971 17.009 32.379 1.00 89.19 170 ALA A O 1
ATOM 1323 N N . ALA A 1 171 ? -6.389 18.462 33.080 1.00 85.00 171 ALA A N 1
ATOM 1324 C CA . ALA A 1 171 ? -7.181 19.088 34.122 1.00 85.00 171 ALA A CA 1
ATOM 1325 C C . ALA A 1 171 ? -7.975 20.256 33.530 1.00 85.00 171 ALA A C 1
ATOM 1327 O O . ALA A 1 171 ? -7.458 21.011 32.702 1.00 85.00 171 ALA A O 1
ATOM 1328 N N . ASP A 1 172 ? -9.219 20.416 33.963 1.00 81.25 172 ASP A N 1
ATOM 1329 C CA . ASP A 1 172 ? -9.984 21.628 33.732 1.00 81.25 172 ASP A CA 1
ATOM 1330 C C . ASP A 1 172 ? -9.259 22.792 34.432 1.00 81.25 172 ASP A C 1
ATOM 1332 O O . ASP A 1 172 ? -9.006 22.722 35.638 1.00 81.25 172 ASP A O 1
ATOM 1336 N N . PRO A 1 173 ? -8.913 23.873 33.715 1.00 82.62 173 PRO A N 1
ATOM 1337 C CA . PRO A 1 173 ? -8.187 24.999 34.294 1.00 82.62 173 PRO A CA 1
ATOM 1338 C C . PRO A 1 173 ? -8.950 25.716 35.419 1.00 82.62 173 PRO A C 1
ATOM 1340 O O . PRO A 1 173 ? -8.335 26.453 36.185 1.00 82.62 173 PRO A O 1
ATOM 1343 N N . LYS A 1 174 ? -10.272 25.530 35.533 1.00 86.62 174 LYS A N 1
ATOM 1344 C CA . LYS A 1 174 ? -11.105 26.151 36.572 1.00 86.62 174 LYS A CA 1
ATOM 1345 C C . LYS A 1 174 ? -11.240 25.293 37.822 1.00 86.62 174 LYS A C 1
ATOM 1347 O O . LYS A 1 174 ? -11.309 25.845 38.915 1.00 86.62 174 LYS A O 1
ATOM 1352 N N . THR A 1 175 ? -11.329 23.972 37.672 1.00 88.25 175 THR A N 1
ATOM 1353 C CA . THR A 1 175 ? -11.591 23.061 38.801 1.00 88.25 175 THR A CA 1
ATOM 1354 C C . THR A 1 175 ? -10.367 22.249 39.216 1.00 88.25 175 THR A C 1
ATOM 1356 O O . THR A 1 175 ? -10.345 21.729 40.325 1.00 88.25 175 THR A O 1
ATOM 1359 N N . GLY A 1 176 ? -9.350 22.129 38.358 1.00 85.62 176 GLY A N 1
ATOM 1360 C CA . GLY A 1 176 ? -8.196 21.249 38.562 1.00 85.62 176 GLY A CA 1
ATOM 1361 C C . GLY A 1 176 ? -8.512 19.755 38.401 1.00 85.62 176 GLY A C 1
ATOM 1362 O O . GLY A 1 176 ? -7.599 18.932 38.444 1.00 85.62 176 GLY A O 1
ATOM 1363 N N . GLU A 1 177 ? -9.779 19.397 38.184 1.00 85.94 177 GLU A N 1
ATOM 1364 C CA . GLU A 1 177 ? -10.242 18.019 38.002 1.00 85.94 177 GLU A CA 1
ATOM 1365 C C . GLU A 1 177 ? -10.041 17.562 36.550 1.00 85.94 177 GLU A C 1
ATOM 1367 O O . GLU A 1 177 ? -10.058 18.391 35.639 1.00 85.94 177 GLU A O 1
ATOM 1372 N N . PRO A 1 178 ? -9.869 16.258 36.275 1.00 84.94 178 PRO A N 1
ATOM 1373 C CA . PRO A 1 178 ? -9.737 15.774 34.907 1.00 84.94 178 PRO A CA 1
ATOM 1374 C C . PRO A 1 178 ? -10.988 16.088 34.072 1.00 84.94 178 PRO A C 1
ATOM 1376 O O . PRO A 1 178 ? -12.112 15.899 34.540 1.00 84.94 178 PRO A O 1
ATOM 1379 N N . LEU A 1 179 ? -10.791 16.483 32.806 1.00 83.50 179 LEU A N 1
ATOM 1380 C CA . LEU A 1 179 ? -11.874 16.860 31.880 1.00 83.50 179 LEU A CA 1
ATOM 1381 C C . LEU A 1 179 ? -12.936 15.764 31.722 1.00 83.50 179 LEU A C 1
ATOM 1383 O O . LEU A 1 179 ? -14.112 16.058 31.516 1.00 83.50 179 LEU A O 1
ATOM 1387 N N . ILE A 1 180 ? -12.526 14.496 31.801 1.00 83.50 180 ILE A N 1
ATOM 1388 C CA . ILE A 1 180 ? -13.444 13.360 31.879 1.00 83.50 180 ILE A CA 1
ATOM 1389 C C . ILE A 1 180 ? -13.069 12.517 33.101 1.00 83.50 180 ILE A C 1
ATOM 1391 O O . ILE A 1 180 ? -11.927 12.048 33.193 1.00 83.50 180 ILE A O 1
ATOM 1395 N N . PRO A 1 181 ? -14.014 12.252 34.023 1.00 79.88 181 PRO A N 1
ATOM 1396 C CA . PRO A 1 181 ? -13.738 11.428 35.183 1.00 79.88 181 PRO A CA 1
ATOM 1397 C C . PRO A 1 181 ? -13.366 10.014 34.745 1.00 79.88 181 PRO A C 1
ATOM 1399 O O . PRO A 1 181 ? -13.972 9.412 33.852 1.00 79.88 181 PRO A O 1
ATOM 1402 N N . LYS A 1 182 ? -12.356 9.455 35.407 1.00 75.50 182 LYS A N 1
ATOM 1403 C CA . LYS A 1 182 ? -11.824 8.137 35.074 1.00 75.50 182 LYS A CA 1
ATOM 1404 C C . LYS A 1 182 ? -12.779 7.038 35.532 1.00 75.50 182 LYS A C 1
ATOM 1406 O O . LYS A 1 182 ? -12.638 6.475 36.616 1.00 75.50 182 LYS A O 1
ATOM 1411 N N . GLN A 1 183 ? -13.762 6.719 34.701 1.00 76.00 183 GLN A N 1
ATOM 1412 C CA . GLN A 1 183 ? -14.764 5.714 35.024 1.00 76.00 183 GLN A CA 1
ATOM 1413 C C . GLN A 1 183 ? -14.275 4.311 34.648 1.00 76.00 183 GLN A C 1
ATOM 1415 O O . GLN A 1 183 ? -13.851 4.052 33.523 1.00 76.00 183 GLN A O 1
ATOM 1420 N N . SER A 1 184 ? -14.337 3.368 35.589 1.00 76.44 184 SER A N 1
ATOM 1421 C CA . SER A 1 184 ? -14.083 1.962 35.268 1.00 76.44 184 SER A CA 1
ATOM 1422 C C . SER A 1 184 ? -15.282 1.365 34.538 1.00 76.44 184 SER A C 1
ATOM 1424 O O . SER A 1 184 ? -16.392 1.392 35.072 1.00 76.44 184 SER A O 1
ATOM 1426 N N . LEU A 1 185 ? -15.058 0.781 33.360 1.00 81.75 185 LEU A N 1
ATOM 1427 C CA . LEU A 1 185 ? -16.122 0.137 32.592 1.00 81.75 185 LEU A CA 1
ATOM 1428 C C . LEU A 1 185 ? -16.675 -1.090 33.318 1.00 81.75 185 LEU A C 1
ATOM 1430 O O . LEU A 1 185 ? -15.934 -1.900 33.885 1.00 81.75 185 LEU A O 1
ATOM 1434 N N . LYS A 1 186 ? -17.999 -1.252 33.249 1.00 88.88 186 LYS A N 1
ATOM 1435 C CA . LYS A 1 186 ? -18.664 -2.496 33.647 1.00 88.88 186 LYS A CA 1
ATOM 1436 C C . LYS A 1 186 ? -18.226 -3.621 32.707 1.00 88.88 186 LYS A C 1
ATOM 1438 O O . LYS A 1 186 ? -18.034 -3.396 31.514 1.00 88.88 186 LYS A O 1
ATOM 1443 N N . ARG A 1 187 ? -18.127 -4.848 33.231 1.00 87.31 187 ARG A N 1
ATOM 1444 C CA . ARG A 1 187 ? -17.700 -6.021 32.445 1.00 87.31 187 ARG A CA 1
ATOM 1445 C C . ARG A 1 187 ? -18.552 -6.229 31.189 1.00 87.31 187 ARG A C 1
ATOM 1447 O O . ARG A 1 187 ? -17.990 -6.470 30.131 1.00 87.31 187 ARG A O 1
ATOM 1454 N N . SER A 1 188 ? -19.875 -6.078 31.291 1.00 88.31 188 SER A N 1
ATOM 1455 C CA . SER A 1 188 ? -20.789 -6.208 30.146 1.00 88.31 188 SER A CA 1
ATOM 1456 C C . SER A 1 188 ? -20.447 -5.239 29.013 1.00 88.31 188 SER A C 1
ATOM 1458 O O . SER A 1 188 ? -20.350 -5.655 27.867 1.00 88.31 188 SER A O 1
ATOM 1460 N N . VAL A 1 189 ? -20.169 -3.975 29.340 1.00 89.31 189 VAL A N 1
ATOM 1461 C CA . VAL A 1 189 ? -19.791 -2.951 28.354 1.00 89.31 189 VAL A CA 1
ATOM 1462 C C . VAL A 1 189 ? -18.454 -3.289 27.694 1.00 89.31 189 VAL A C 1
ATOM 1464 O O . VAL A 1 189 ? -18.326 -3.163 26.481 1.00 89.31 189 VAL A O 1
ATOM 1467 N N . VAL A 1 190 ? -17.471 -3.767 28.467 1.00 89.25 190 VAL A N 1
ATOM 1468 C CA . VAL A 1 190 ? -16.177 -4.207 27.917 1.00 89.25 190 VAL A CA 1
ATOM 1469 C C . VAL A 1 190 ? -16.373 -5.320 26.887 1.00 89.25 190 VAL A C 1
ATOM 1471 O O . VAL A 1 190 ? -15.813 -5.236 25.798 1.00 89.25 190 VAL A O 1
ATOM 1474 N N . PHE A 1 191 ? -17.194 -6.329 27.192 1.00 90.38 191 PHE A N 1
ATOM 1475 C CA . PHE A 1 191 ? -17.474 -7.415 26.250 1.00 90.38 191 PHE A CA 1
ATOM 1476 C C . PHE A 1 191 ? -18.180 -6.926 24.985 1.00 90.38 191 PHE A C 1
ATOM 1478 O O .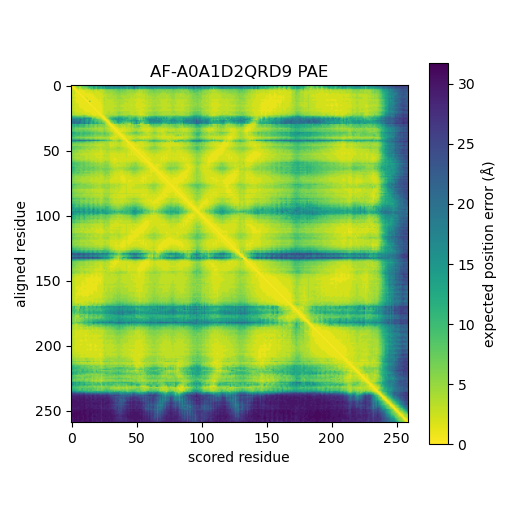 PHE A 1 191 ? -17.797 -7.338 23.892 1.00 90.38 191 PHE A O 1
ATOM 1485 N N . THR A 1 192 ? -19.142 -6.007 25.103 1.00 94.44 192 THR A N 1
ATOM 1486 C CA . THR A 1 192 ? -19.798 -5.400 23.937 1.00 94.44 192 THR A CA 1
ATOM 1487 C C . THR A 1 192 ? -18.795 -4.666 23.049 1.00 94.44 192 TH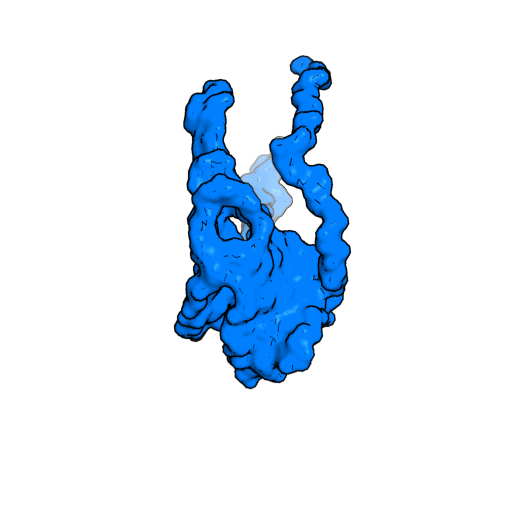R A C 1
ATOM 1489 O O . THR A 1 192 ? -18.790 -4.872 21.839 1.00 94.44 192 THR A O 1
ATOM 1492 N N . ILE A 1 193 ? -17.907 -3.855 23.633 1.00 92.62 193 ILE A N 1
ATOM 1493 C CA . ILE A 1 193 ? -16.881 -3.116 22.880 1.00 92.62 193 ILE A CA 1
ATOM 1494 C C . ILE A 1 193 ? -15.938 -4.083 22.165 1.00 92.62 193 ILE A C 1
ATOM 1496 O O . ILE A 1 193 ? -15.690 -3.919 20.974 1.00 92.62 193 ILE A O 1
ATOM 1500 N N . ILE A 1 194 ? -15.453 -5.116 22.857 1.00 93.75 194 ILE A N 1
ATOM 1501 C CA . ILE A 1 194 ? -14.594 -6.139 22.248 1.00 93.75 194 ILE A CA 1
ATOM 1502 C C . ILE A 1 194 ? -15.319 -6.831 21.086 1.00 93.75 194 ILE A C 1
ATOM 1504 O O . ILE A 1 194 ? -14.724 -7.003 20.027 1.00 93.75 194 ILE A O 1
ATOM 1508 N N . GLY A 1 195 ? -16.600 -7.176 21.247 1.00 96.56 195 GLY A N 1
ATOM 1509 C CA . GLY A 1 195 ? -17.409 -7.774 20.182 1.00 96.56 195 GLY A CA 1
ATOM 1510 C C . GLY A 1 195 ? -17.544 -6.871 18.953 1.00 96.56 195 GLY A C 1
ATOM 1511 O O . GLY A 1 195 ? -17.373 -7.332 17.827 1.00 96.56 195 GLY A O 1
ATOM 1512 N N . VAL A 1 196 ? -17.776 -5.572 19.157 1.00 97.06 196 VAL A N 1
ATOM 1513 C CA . VAL A 1 196 ? -17.850 -4.584 18.069 1.00 97.06 196 VAL A CA 1
ATOM 1514 C C . VAL A 1 196 ? -16.500 -4.430 17.363 1.00 97.06 196 VAL A C 1
ATOM 1516 O O . VAL A 1 196 ? -16.444 -4.448 16.135 1.00 97.06 196 VAL A O 1
ATOM 1519 N N . LEU A 1 197 ? -15.398 -4.331 18.111 1.00 97.19 197 LEU A N 1
ATOM 1520 C CA . LEU A 1 197 ? -14.053 -4.243 17.533 1.00 97.19 197 LEU A CA 1
ATOM 1521 C C . LEU A 1 197 ? -13.690 -5.509 16.744 1.00 97.19 197 LEU A C 1
ATOM 1523 O O . LEU A 1 197 ? -13.139 -5.412 15.649 1.00 97.19 197 LEU A O 1
ATOM 1527 N N . ALA A 1 198 ? -14.053 -6.689 17.252 1.00 97.25 198 ALA A N 1
ATOM 1528 C CA . ALA A 1 198 ? -13.872 -7.953 16.546 1.00 97.25 198 ALA A CA 1
ATOM 1529 C C . ALA A 1 198 ? -14.668 -7.991 15.231 1.00 97.25 198 ALA A C 1
ATOM 1531 O O . ALA A 1 198 ? -14.146 -8.434 14.210 1.00 97.25 198 ALA A O 1
ATOM 1532 N N . LEU A 1 199 ? -15.898 -7.469 15.218 1.00 97.69 199 LEU A N 1
ATOM 1533 C CA . LEU A 1 199 ? -16.689 -7.348 13.994 1.00 97.69 199 LEU A CA 1
ATOM 1534 C C . LEU A 1 199 ? -16.004 -6.439 12.962 1.00 97.69 199 LEU A C 1
ATOM 1536 O O . LEU A 1 199 ? -15.860 -6.834 11.805 1.00 97.69 199 LEU A O 1
ATOM 1540 N N . PHE A 1 200 ? -15.533 -5.255 13.367 1.00 97.94 200 PHE A N 1
ATOM 1541 C CA . PHE A 1 200 ? -14.790 -4.360 12.470 1.00 97.94 200 PHE A CA 1
ATOM 1542 C C . PHE A 1 200 ? -13.510 -5.001 11.936 1.00 97.94 200 PHE A C 1
ATOM 1544 O O . PHE A 1 200 ? -13.196 -4.857 10.755 1.00 97.94 200 PHE A O 1
ATOM 1551 N N . PHE A 1 201 ? -12.804 -5.756 12.776 1.00 97.38 201 PHE A N 1
ATOM 1552 C CA . PHE A 1 201 ? -11.628 -6.512 12.363 1.00 97.38 201 PHE A CA 1
ATOM 1553 C C . PHE A 1 201 ? -11.961 -7.547 11.282 1.00 97.38 201 PHE A C 1
ATOM 1555 O O . PHE A 1 201 ? -11.254 -7.646 10.281 1.00 97.38 201 PHE A O 1
ATOM 1562 N N . ILE A 1 202 ? -13.061 -8.290 11.442 1.00 97.75 202 ILE A N 1
ATOM 1563 C CA . ILE A 1 202 ? -13.527 -9.265 10.448 1.00 97.75 202 ILE A CA 1
ATOM 1564 C C . ILE A 1 202 ? -13.886 -8.565 9.131 1.00 97.75 202 ILE A C 1
ATOM 1566 O O . ILE A 1 202 ? -13.486 -9.028 8.062 1.00 97.75 202 ILE A O 1
ATOM 1570 N N . ILE A 1 203 ? -14.590 -7.431 9.187 1.00 97.50 203 ILE A N 1
ATOM 1571 C CA . ILE A 1 203 ? -14.918 -6.632 7.996 1.00 97.50 203 ILE A CA 1
ATOM 1572 C C . ILE A 1 203 ? -13.636 -6.189 7.279 1.00 97.50 203 ILE A C 1
ATOM 1574 O O . ILE A 1 203 ? -13.527 -6.354 6.061 1.00 97.50 203 ILE A O 1
ATOM 1578 N N . ALA A 1 204 ? -12.646 -5.687 8.021 1.00 96.75 204 ALA A N 1
ATOM 1579 C CA . ALA A 1 204 ? -11.352 -5.311 7.461 1.00 96.75 204 ALA A CA 1
ATOM 1580 C C . ALA A 1 204 ? -10.629 -6.503 6.837 1.00 96.75 204 ALA A C 1
ATOM 1582 O O . ALA A 1 204 ? -10.127 -6.377 5.726 1.00 96.75 204 ALA A O 1
ATOM 1583 N N . LEU A 1 205 ? -10.653 -7.677 7.470 1.00 96.50 205 LEU A N 1
ATOM 1584 C CA . LEU A 1 205 ? -10.056 -8.891 6.917 1.00 96.50 205 LEU A CA 1
ATOM 1585 C C . LEU A 1 205 ? -10.680 -9.271 5.564 1.00 96.50 205 LEU A C 1
ATOM 1587 O O . LEU A 1 205 ? -9.963 -9.570 4.604 1.00 96.50 205 LEU A O 1
ATOM 1591 N N . PHE A 1 206 ? -12.009 -9.220 5.447 1.00 95.75 206 PHE A N 1
ATOM 1592 C CA . PHE A 1 206 ? -12.698 -9.475 4.179 1.00 95.75 206 PHE A CA 1
ATOM 1593 C C . PHE A 1 206 ? -12.381 -8.419 3.116 1.00 95.75 206 PHE A C 1
ATOM 1595 O O . PHE A 1 206 ? -12.145 -8.771 1.959 1.00 95.75 206 PHE A O 1
ATOM 1602 N N . ALA A 1 207 ? -12.340 -7.139 3.486 1.00 95.19 207 ALA A N 1
ATOM 1603 C CA . ALA A 1 207 ? -11.970 -6.062 2.570 1.00 95.19 207 ALA A CA 1
ATOM 1604 C C . ALA A 1 207 ? -10.511 -6.206 2.092 1.00 95.19 207 ALA A C 1
ATOM 1606 O O . ALA A 1 207 ? -10.230 -6.136 0.893 1.00 95.19 207 ALA A O 1
ATOM 1607 N N . SER A 1 208 ? -9.588 -6.489 3.012 1.00 95.50 208 SER A N 1
ATOM 1608 C CA . SER A 1 208 ? -8.160 -6.682 2.756 1.00 95.50 208 SER A CA 1
ATOM 1609 C C . SER A 1 208 ? -7.894 -7.864 1.836 1.00 95.50 208 SER A C 1
ATOM 1611 O O . SER A 1 208 ? -7.203 -7.712 0.832 1.00 95.50 208 SER A O 1
ATOM 1613 N N . THR A 1 209 ? -8.481 -9.030 2.111 1.00 93.50 209 THR A N 1
ATOM 1614 C CA . THR A 1 209 ? -8.284 -10.242 1.289 1.00 93.50 209 THR A CA 1
ATOM 1615 C C . THR A 1 209 ? -8.848 -10.127 -0.124 1.00 93.50 209 THR A C 1
ATOM 1617 O O . THR A 1 209 ? -8.460 -10.897 -0.999 1.00 93.50 209 THR A O 1
ATOM 1620 N N . ARG A 1 210 ? -9.744 -9.165 -0.365 1.00 93.75 210 ARG A N 1
ATOM 1621 C CA . ARG A 1 210 ? -10.260 -8.842 -1.698 1.00 93.75 210 ARG A CA 1
ATOM 1622 C C . ARG A 1 210 ? -9.504 -7.686 -2.367 1.00 93.75 210 ARG A C 1
ATOM 1624 O O . ARG A 1 210 ? -9.819 -7.352 -3.499 1.00 93.75 210 ARG A O 1
ATOM 1631 N N . GLY A 1 211 ? -8.526 -7.074 -1.698 1.00 92.31 211 GLY A N 1
ATOM 1632 C CA . GLY A 1 211 ? -7.717 -5.993 -2.263 1.00 92.31 211 GLY A CA 1
ATOM 1633 C C . GLY A 1 211 ? -8.374 -4.611 -2.229 1.00 92.31 211 GLY A C 1
ATOM 1634 O O . GLY A 1 211 ? -8.107 -3.789 -3.106 1.00 92.31 211 GLY A O 1
ATOM 1635 N N . TYR A 1 212 ? -9.249 -4.348 -1.252 1.00 93.50 212 TYR A N 1
ATOM 1636 C CA . TYR A 1 212 ? -9.911 -3.049 -1.106 1.00 93.50 212 TYR A CA 1
ATOM 1637 C C . TYR A 1 212 ? -8.905 -1.899 -1.017 1.00 93.50 212 TYR A C 1
ATOM 1639 O O . TYR A 1 212 ? -7.927 -1.967 -0.277 1.00 93.50 212 TYR A O 1
ATOM 1647 N N . GLY A 1 213 ? -9.190 -0.808 -1.720 1.00 88.56 213 GLY A N 1
ATOM 1648 C CA . GLY A 1 213 ? -8.415 0.427 -1.646 1.00 88.56 213 GLY A CA 1
ATOM 1649 C C . GLY A 1 213 ? -7.261 0.528 -2.641 1.00 88.56 213 GLY A C 1
ATOM 1650 O O . GLY A 1 213 ? -6.691 1.609 -2.770 1.00 88.56 213 GLY A O 1
ATOM 1651 N N . TYR A 1 214 ? -6.973 -0.535 -3.390 1.00 92.81 214 TYR A N 1
ATOM 1652 C CA . TYR A 1 214 ? -6.066 -0.490 -4.535 1.00 92.81 214 TYR A CA 1
ATOM 1653 C C . TYR A 1 214 ? -6.808 -0.312 -5.859 1.00 92.81 214 TYR A C 1
ATOM 1655 O O . TYR A 1 214 ? -8.011 -0.574 -5.966 1.00 92.81 214 TYR A O 1
ATOM 1663 N N . MET A 1 215 ? -6.058 0.107 -6.879 1.00 91.75 215 MET A N 1
ATOM 1664 C CA . MET A 1 215 ? -6.545 0.219 -8.253 1.00 91.75 215 MET A CA 1
ATOM 1665 C C . MET A 1 215 ? -7.148 -1.106 -8.728 1.00 91.75 215 MET A C 1
ATOM 1667 O O . MET A 1 215 ? -6.605 -2.176 -8.461 1.00 91.75 215 MET A O 1
ATOM 1671 N N . GLY A 1 216 ? -8.268 -1.038 -9.445 1.00 88.19 216 GLY A N 1
ATOM 1672 C CA . GLY A 1 216 ? -8.946 -2.201 -10.008 1.00 88.19 216 GLY A CA 1
ATOM 1673 C C . GLY A 1 216 ? -9.958 -2.868 -9.075 1.00 88.19 216 GLY A C 1
ATOM 1674 O O . GLY A 1 216 ? -10.788 -3.617 -9.569 1.00 88.19 216 GLY A O 1
ATOM 1675 N N . TYR A 1 217 ? -9.997 -2.576 -7.766 1.00 85.31 217 TYR A N 1
ATOM 1676 C CA . TYR A 1 217 ? -10.928 -3.243 -6.836 1.00 85.31 217 TYR A CA 1
ATOM 1677 C C . TYR A 1 217 ? -12.412 -3.096 -7.231 1.00 85.31 217 TYR A C 1
ATOM 1679 O O . TYR A 1 217 ? -13.130 -4.092 -7.298 1.00 85.31 217 TYR A O 1
ATOM 1687 N N . TYR A 1 218 ? -12.860 -1.880 -7.567 1.00 84.62 218 TYR A N 1
ATOM 1688 C CA . TYR A 1 218 ? -14.227 -1.590 -8.046 1.00 84.62 218 TYR A CA 1
ATOM 1689 C C . TYR A 1 218 ? -14.324 -1.436 -9.570 1.00 84.62 218 TYR A C 1
ATOM 1691 O O . TYR A 1 218 ? -15.325 -0.965 -10.097 1.00 84.62 218 TYR A O 1
ATOM 1699 N N . GLY A 1 219 ? -13.292 -1.858 -10.288 1.00 83.81 219 GLY A N 1
ATOM 1700 C CA . GLY A 1 219 ? -13.174 -1.740 -11.731 1.00 83.81 219 GLY A CA 1
ATOM 1701 C C . GLY A 1 219 ? -12.009 -0.833 -12.086 1.00 83.81 219 GLY A C 1
ATOM 1702 O O . GLY A 1 219 ? -11.452 -0.137 -11.238 1.00 83.81 219 GLY A O 1
ATOM 1703 N N . TYR A 1 220 ? -11.635 -0.851 -13.358 1.00 86.19 220 TYR A N 1
ATOM 1704 C CA . TYR A 1 220 ? -10.457 -0.136 -13.854 1.00 86.19 220 TYR A CA 1
ATOM 1705 C C . TYR A 1 220 ? -10.722 1.346 -14.161 1.00 86.19 220 TYR A C 1
ATOM 1707 O O . TYR A 1 220 ? -9.824 2.061 -14.580 1.00 86.19 220 TYR A O 1
ATOM 1715 N N . HIS A 1 221 ? -11.949 1.819 -13.926 1.00 80.81 221 HIS A N 1
ATOM 1716 C CA . HIS A 1 221 ? -12.332 3.226 -14.086 1.00 80.81 221 HIS A CA 1
ATOM 1717 C C . HIS A 1 221 ? -12.217 4.032 -12.785 1.00 80.81 221 HIS A C 1
ATOM 1719 O O . HIS A 1 221 ? -12.391 5.250 -12.798 1.00 80.81 221 HIS A O 1
ATOM 1725 N N . HIS A 1 222 ? -11.928 3.368 -11.663 1.00 77.94 222 HIS A N 1
ATOM 1726 C CA . HIS A 1 222 ? -11.807 3.999 -10.355 1.00 77.94 222 HIS A CA 1
ATOM 1727 C C . HIS A 1 222 ? -10.352 4.014 -9.902 1.00 77.94 222 HIS A C 1
ATOM 1729 O O . HIS A 1 222 ? -9.662 3.000 -9.967 1.00 77.94 222 HIS A O 1
ATOM 1735 N N . GLY A 1 223 ? -9.907 5.169 -9.406 1.00 83.69 223 GLY A N 1
ATOM 1736 C CA . GLY A 1 223 ? -8.610 5.291 -8.754 1.00 83.69 223 GLY A CA 1
ATOM 1737 C C . GLY A 1 223 ? -8.511 4.438 -7.481 1.00 83.69 223 GLY A C 1
ATOM 1738 O O . GLY A 1 223 ? -9.525 3.954 -6.965 1.00 83.69 223 GLY A O 1
ATOM 1739 N N . PRO A 1 224 ? -7.294 4.258 -6.946 1.00 87.69 224 PRO A N 1
ATOM 1740 C CA . PRO A 1 224 ? -7.112 3.696 -5.620 1.00 87.69 224 PRO A CA 1
ATOM 1741 C C . PRO A 1 224 ? -7.790 4.592 -4.571 1.00 87.69 224 PRO A C 1
ATOM 1743 O O . PRO A 1 224 ? -8.123 5.751 -4.824 1.00 87.69 224 PRO A O 1
ATOM 1746 N N . SER A 1 225 ? -8.016 4.051 -3.377 1.00 87.12 225 SER A N 1
ATOM 1747 C CA . SER A 1 225 ? -8.605 4.833 -2.287 1.00 87.12 225 SER A CA 1
ATOM 1748 C C . SER A 1 225 ? -7.701 5.992 -1.875 1.00 87.12 225 SER A C 1
ATOM 1750 O O . SER A 1 225 ? -6.487 5.911 -2.015 1.00 87.12 225 SER A O 1
ATOM 1752 N N . PHE A 1 226 ? -8.290 7.023 -1.268 1.00 85.69 226 PHE A N 1
ATOM 1753 C CA . PHE A 1 226 ? -7.565 8.167 -0.702 1.00 85.69 226 PHE A CA 1
ATOM 1754 C C . PHE A 1 226 ? -6.417 7.773 0.249 1.00 85.69 226 PHE A C 1
ATOM 1756 O O . PHE A 1 226 ? -5.413 8.468 0.338 1.00 85.69 226 PHE A O 1
ATOM 1763 N N . PHE A 1 227 ? -6.550 6.639 0.941 1.00 83.94 227 PHE A N 1
ATOM 1764 C CA . PHE A 1 227 ? -5.543 6.125 1.872 1.00 83.94 227 PHE A CA 1
ATOM 1765 C C . PHE A 1 227 ? -4.410 5.342 1.195 1.00 83.94 227 PHE A C 1
ATOM 1767 O O . PHE A 1 227 ? -3.485 4.898 1.871 1.00 83.94 227 PHE A O 1
ATOM 1774 N N . TYR A 1 228 ? -4.472 5.159 -0.124 1.00 86.06 228 TYR A N 1
ATOM 1775 C CA . TYR A 1 228 ? -3.329 4.720 -0.906 1.00 86.06 228 TYR A CA 1
ATOM 1776 C C . TYR A 1 228 ? -2.461 5.936 -1.225 1.00 86.06 228 TYR A C 1
ATOM 1778 O O . TYR A 1 228 ? -2.817 6.774 -2.053 1.00 86.06 228 TYR A O 1
ATOM 1786 N N . TRP A 1 229 ? -1.326 6.036 -0.545 1.00 79.69 229 TRP A N 1
ATOM 1787 C CA . TRP A 1 229 ? -0.389 7.142 -0.696 1.00 79.69 229 TRP A CA 1
ATOM 1788 C C . TRP A 1 229 ? 0.942 6.660 -1.282 1.00 79.69 229 TRP A C 1
ATOM 1790 O O . TRP A 1 229 ? 1.309 5.497 -1.131 1.00 79.69 229 TRP A O 1
ATOM 1800 N N . GLY A 1 230 ? 1.653 7.558 -1.970 1.00 76.38 230 GLY A N 1
ATOM 1801 C CA . GLY A 1 230 ? 2.976 7.288 -2.548 1.00 76.38 230 GLY A CA 1
ATOM 1802 C C . GLY A 1 230 ? 2.978 6.485 -3.855 1.00 76.38 230 GLY A C 1
ATOM 1803 O O . GLY A 1 230 ? 4.047 6.098 -4.319 1.00 76.38 230 GLY A O 1
ATOM 1804 N N . GLY A 1 231 ? 1.809 6.228 -4.448 1.00 78.69 231 GLY A N 1
ATOM 1805 C CA . GLY A 1 231 ? 1.701 5.548 -5.739 1.00 78.69 231 GLY A CA 1
ATOM 1806 C C . GLY A 1 231 ? 1.997 6.457 -6.945 1.00 78.69 231 GLY A C 1
ATOM 1807 O O . GLY A 1 231 ? 1.927 7.684 -6.826 1.00 78.69 231 GLY A O 1
ATOM 1808 N N . PRO A 1 232 ? 2.288 5.867 -8.119 1.00 84.75 232 PRO A N 1
ATOM 1809 C CA . PRO A 1 232 ? 2.468 6.598 -9.372 1.00 84.75 232 PRO A CA 1
ATOM 1810 C C . PRO A 1 232 ? 1.176 7.290 -9.832 1.00 84.75 232 PRO A C 1
ATOM 1812 O O . PRO A 1 232 ? 0.079 7.033 -9.327 1.00 84.75 232 PRO A O 1
ATOM 1815 N N . ARG A 1 233 ? 1.289 8.159 -10.841 1.00 84.50 233 ARG A N 1
ATOM 1816 C CA . ARG A 1 233 ? 0.133 8.827 -11.459 1.00 84.50 233 ARG A CA 1
ATOM 1817 C C . ARG A 1 233 ? -0.644 7.837 -12.316 1.00 84.50 233 ARG A C 1
ATOM 1819 O O . ARG A 1 233 ? -0.048 6.987 -12.964 1.00 84.50 233 ARG A O 1
ATOM 1826 N N . ILE A 1 234 ? -1.967 7.961 -12.336 1.00 85.06 234 ILE A N 1
ATOM 1827 C CA . ILE A 1 234 ? -2.881 6.991 -12.950 1.00 85.06 234 ILE A CA 1
ATOM 1828 C C . ILE A 1 234 ? -3.723 7.671 -14.024 1.00 85.06 234 ILE A C 1
ATOM 1830 O O . ILE A 1 234 ? -4.245 8.764 -13.805 1.00 85.06 234 ILE A O 1
ATOM 1834 N N . TYR A 1 235 ? -3.920 6.979 -15.145 1.00 81.62 235 TYR A N 1
ATOM 1835 C CA . TYR A 1 235 ? -4.679 7.460 -16.293 1.00 81.62 235 TYR A CA 1
ATOM 1836 C C . TYR A 1 235 ? -5.617 6.363 -16.823 1.00 81.62 235 TYR A C 1
ATOM 1838 O O . TYR A 1 235 ? -5.211 5.221 -17.040 1.00 81.62 235 TYR A O 1
ATOM 1846 N N . ASN A 1 236 ? -6.885 6.722 -17.055 1.00 70.56 236 ASN A N 1
ATOM 1847 C CA . ASN A 1 236 ? -7.939 5.789 -17.490 1.00 70.56 236 ASN A CA 1
ATOM 1848 C C . ASN A 1 236 ? -8.196 5.810 -19.009 1.00 70.56 236 ASN A C 1
ATOM 1850 O O . ASN A 1 236 ? -9.034 5.065 -19.510 1.00 70.56 236 ASN A O 1
ATOM 1854 N N . SER A 1 237 ? -7.497 6.667 -19.751 1.00 62.38 237 SER A N 1
ATOM 1855 C CA . SER A 1 237 ? -7.539 6.727 -21.212 1.00 62.38 237 SER A CA 1
ATOM 1856 C C . SER A 1 237 ? -6.205 6.253 -21.790 1.00 62.38 237 SER A C 1
ATOM 1858 O O . SER A 1 237 ? -5.159 6.428 -21.165 1.00 62.38 237 SER A O 1
ATOM 1860 N N . ARG A 1 238 ? -6.222 5.670 -23.005 1.00 53.34 238 ARG A N 1
ATOM 1861 C CA . ARG A 1 238 ? -5.001 5.586 -23.828 1.00 53.34 238 ARG A CA 1
ATOM 1862 C C . ARG A 1 238 ? -4.489 7.013 -23.924 1.00 53.34 238 ARG A C 1
ATOM 1864 O O . ARG A 1 238 ? -5.191 7.851 -24.488 1.00 53.34 238 ARG A O 1
ATOM 1871 N N . SER A 1 239 ? -3.350 7.298 -23.304 1.00 45.97 239 SER A N 1
ATOM 1872 C CA . SER A 1 239 ? -2.837 8.655 -23.247 1.00 45.97 239 SER A CA 1
ATOM 1873 C C . SER A 1 239 ? -2.790 9.228 -24.661 1.00 45.97 239 SER A C 1
ATOM 1875 O O . SER A 1 239 ? -2.269 8.617 -25.600 1.00 45.97 239 SER A O 1
ATOM 1877 N N . TYR A 1 240 ? -3.362 10.420 -24.813 1.00 40.56 240 TYR A N 1
ATOM 1878 C CA . TYR A 1 240 ? -2.873 11.355 -25.805 1.00 40.56 240 TYR A CA 1
ATOM 1879 C C . TYR A 1 240 ? -1.359 11.431 -25.582 1.00 40.56 240 TYR A C 1
ATOM 1881 O O . TYR A 1 240 ? -0.897 11.950 -24.569 1.00 40.56 240 TYR A O 1
ATOM 1889 N N . ARG A 1 241 ? -0.599 10.822 -26.496 1.00 47.16 241 ARG A N 1
ATOM 1890 C CA . ARG A 1 241 ? 0.871 10.782 -26.557 1.00 47.16 241 ARG A CA 1
ATOM 1891 C C . ARG A 1 241 ? 1.493 12.168 -26.808 1.00 47.16 241 ARG A C 1
ATOM 1893 O O . ARG A 1 241 ? 2.437 12.302 -27.574 1.00 47.16 241 ARG A O 1
ATOM 1900 N N . GLY A 1 242 ? 0.957 13.227 -26.222 1.00 42.03 242 GLY A N 1
ATOM 1901 C CA . GLY A 1 242 ? 1.427 14.579 -26.466 1.00 42.03 242 GLY A CA 1
ATOM 1902 C C . GLY A 1 242 ? 0.962 15.502 -25.363 1.00 42.03 242 GLY A C 1
ATOM 1903 O O . GLY A 1 242 ? -0.231 15.755 -25.239 1.00 42.03 242 GLY A O 1
ATOM 1904 N N . GLY A 1 243 ? 1.907 16.009 -24.576 1.00 38.66 243 GLY A N 1
ATOM 1905 C CA . GLY A 1 243 ? 1.638 17.136 -23.692 1.00 38.66 243 GLY A CA 1
ATOM 1906 C C . GLY A 1 243 ? 1.978 16.943 -22.222 1.00 38.66 243 GLY A C 1
ATOM 1907 O O . GLY A 1 243 ? 1.323 17.556 -21.388 1.00 38.66 243 GLY A O 1
ATOM 1908 N N . SER A 1 244 ? 3.045 16.217 -21.870 1.00 39.53 244 SER A N 1
ATOM 1909 C CA . SER A 1 244 ? 3.846 16.749 -20.763 1.00 39.53 244 SER A CA 1
ATOM 1910 C C . SER A 1 244 ? 4.642 17.937 -21.308 1.00 39.53 244 SER A C 1
ATOM 1912 O O . SER A 1 244 ? 5.806 17.824 -21.676 1.00 39.53 244 SER A O 1
ATOM 1914 N N . ILE A 1 245 ? 4.006 19.112 -21.334 1.00 42.50 245 ILE A N 1
ATOM 1915 C CA . ILE A 1 245 ? 4.673 20.429 -21.384 1.00 42.50 245 ILE A CA 1
ATOM 1916 C C . ILE A 1 245 ? 5.305 20.716 -19.994 1.00 42.50 245 ILE A C 1
ATOM 1918 O O . ILE A 1 245 ? 5.413 21.845 -19.540 1.00 42.50 245 ILE A O 1
ATOM 1922 N N . GLY A 1 246 ? 5.698 19.664 -19.268 1.00 40.16 246 GLY A N 1
ATOM 1923 C CA . GLY A 1 246 ? 6.343 19.709 -17.959 1.00 40.16 246 GLY A CA 1
ATOM 1924 C C . GLY A 1 246 ? 7.768 19.164 -17.989 1.00 40.16 246 GLY A C 1
ATOM 1925 O O . GLY A 1 246 ? 8.331 18.894 -16.935 1.00 40.16 246 GLY A O 1
ATOM 1926 N N . GLY A 1 247 ? 8.360 18.978 -19.176 1.00 34.72 247 GLY A N 1
ATOM 1927 C CA . GLY A 1 247 ? 9.808 18.828 -19.278 1.00 34.72 247 GLY A CA 1
ATOM 1928 C C . GLY A 1 247 ? 10.487 20.048 -18.651 1.00 34.72 247 GLY A C 1
ATOM 1929 O O . GLY A 1 247 ? 10.024 21.173 -18.848 1.00 34.72 247 GLY A O 1
ATOM 1930 N N . PHE A 1 248 ? 11.570 19.811 -17.908 1.00 45.97 248 PHE A N 1
ATOM 1931 C CA . PHE A 1 248 ? 12.426 20.753 -17.161 1.00 45.97 248 PHE A CA 1
ATOM 1932 C C . PHE A 1 248 ? 13.098 21.859 -18.018 1.00 45.97 248 PHE A C 1
ATOM 1934 O O . PHE A 1 248 ? 14.271 22.191 -17.870 1.00 45.97 248 PHE A O 1
ATOM 1941 N N . ARG A 1 249 ? 12.363 22.456 -18.958 1.00 36.19 249 ARG A N 1
ATOM 1942 C CA . ARG A 1 249 ? 12.728 23.666 -19.701 1.00 36.19 249 ARG A CA 1
ATOM 1943 C C . ARG A 1 249 ? 11.766 24.830 -19.470 1.00 36.19 249 ARG A C 1
ATOM 1945 O O . ARG A 1 249 ? 12.055 25.930 -19.934 1.00 36.19 249 ARG A O 1
ATOM 1952 N N . HIS A 1 250 ? 10.694 24.658 -18.692 1.00 34.28 250 HIS A N 1
ATOM 1953 C CA . HIS A 1 250 ? 9.985 25.810 -18.142 1.00 34.28 250 HIS A CA 1
ATOM 1954 C C . HIS A 1 250 ? 10.736 26.358 -16.927 1.00 34.28 250 HIS A C 1
ATOM 1956 O O . HIS A 1 250 ? 10.606 25.869 -15.809 1.00 34.28 250 HIS A O 1
ATOM 1962 N N . ARG A 1 251 ? 11.498 27.433 -17.165 1.00 44.50 251 ARG A N 1
ATOM 1963 C CA . ARG A 1 251 ? 11.770 28.469 -16.163 1.00 44.50 251 ARG A CA 1
ATOM 1964 C C . ARG A 1 251 ? 10.423 29.001 -15.650 1.00 44.50 251 ARG A C 1
ATOM 1966 O O . ARG A 1 251 ? 9.887 29.957 -16.201 1.00 44.50 251 ARG A O 1
ATOM 1973 N N . GLY A 1 252 ? 9.842 28.344 -14.651 1.00 33.59 252 GLY A N 1
ATOM 1974 C CA . GLY A 1 252 ? 8.798 28.920 -13.811 1.00 33.59 252 GLY A CA 1
ATOM 1975 C C . GLY A 1 252 ? 9.474 29.898 -12.862 1.00 33.59 252 GLY A C 1
ATOM 1976 O O . GLY A 1 252 ? 10.370 29.505 -12.121 1.00 33.59 252 GLY A O 1
ATOM 1977 N N . GLY A 1 253 ? 9.119 31.177 -12.973 1.00 35.75 253 GLY A N 1
ATOM 1978 C CA . GLY A 1 253 ? 9.718 32.268 -12.215 1.00 35.75 253 GLY A CA 1
ATOM 1979 C C . GLY A 1 253 ? 9.782 31.987 -10.717 1.00 35.75 253 GLY A C 1
ATOM 1980 O O . GLY A 1 253 ? 8.847 31.450 -10.125 1.00 35.75 253 GLY A O 1
ATOM 1981 N N . GLY A 1 254 ? 10.909 32.373 -10.121 1.00 31.77 254 GLY A N 1
ATOM 1982 C CA . GLY A 1 254 ? 11.062 32.399 -8.678 1.00 31.77 254 GLY A CA 1
ATOM 1983 C C . GLY A 1 254 ? 9.956 33.229 -8.034 1.00 31.77 254 GLY A C 1
ATOM 1984 O O . GLY A 1 254 ? 9.588 34.297 -8.528 1.00 31.77 254 GLY A O 1
ATOM 1985 N N . PHE A 1 255 ? 9.454 32.742 -6.904 1.00 36.09 255 PHE A N 1
ATOM 1986 C CA . PHE A 1 255 ? 8.715 33.563 -5.958 1.00 36.09 255 PHE A CA 1
ATOM 1987 C C . PHE A 1 255 ? 9.686 34.573 -5.331 1.00 36.09 255 PHE A C 1
ATOM 1989 O O . PHE A 1 255 ? 10.269 34.339 -4.278 1.00 36.09 255 PHE A O 1
ATOM 1996 N N . GLY A 1 256 ? 9.881 35.700 -6.013 1.00 36.59 256 GLY A N 1
ATOM 1997 C CA . GLY A 1 256 ? 10.302 36.953 -5.402 1.00 36.59 256 GLY A CA 1
ATOM 1998 C C . GLY A 1 256 ? 9.063 37.814 -5.184 1.00 36.59 256 GLY A C 1
ATOM 1999 O O . GLY A 1 256 ? 8.483 38.298 -6.153 1.00 36.59 256 GLY A O 1
ATOM 2000 N N . GLY A 1 257 ? 8.636 37.981 -3.930 1.00 36.75 257 GLY A N 1
ATOM 2001 C CA . GLY A 1 257 ? 7.485 38.825 -3.607 1.00 36.75 257 GLY A CA 1
ATOM 2002 C C . GLY A 1 257 ? 6.980 38.728 -2.167 1.00 36.75 257 GLY A C 1
ATOM 2003 O O . GLY A 1 257 ? 5.864 38.275 -1.960 1.00 36.75 257 GLY A O 1
ATOM 2004 N N . GLY A 1 258 ? 7.787 39.201 -1.210 1.00 36.34 258 GLY A N 1
ATOM 2005 C CA . GLY A 1 258 ? 7.332 39.825 0.041 1.00 36.34 258 GLY A CA 1
ATOM 2006 C C . GLY A 1 258 ? 6.790 38.925 1.159 1.00 36.34 258 GLY A C 1
ATOM 2007 O O . GLY A 1 258 ? 5.646 38.481 1.115 1.00 36.34 258 GLY A O 1
ATOM 2008 N N . LYS A 1 259 ? 7.556 38.809 2.245 1.00 34.59 259 LYS A N 1
ATOM 2009 C CA . LYS A 1 259 ? 7.374 39.621 3.461 1.00 34.59 259 LYS A CA 1
ATOM 2010 C C . LYS A 1 259 ? 8.730 39.863 4.107 1.00 34.59 259 LYS A C 1
ATOM 2012 O O . LYS A 1 259 ? 9.564 38.938 4.032 1.00 34.59 259 LYS A O 1
#

Solvent-accessible surface area (backbone atoms only — not comparable to full-atom values): 13830 Å² total; per-residue (Å²): 133,84,65,51,69,41,56,54,32,34,51,50,10,53,52,25,41,55,49,15,54,62,20,65,37,72,68,46,82,64,52,70,49,78,33,47,44,68,33,46,73,48,73,75,47,76,38,89,45,56,23,39,19,32,39,39,37,42,38,39,60,45,46,82,81,28,42,36,39,42,36,39,36,39,21,42,76,85,66,45,79,51,34,32,37,33,46,79,27,31,14,46,70,53,73,59,98,94,39,81,50,74,53,72,36,45,63,54,50,43,58,34,11,40,55,59,50,47,46,30,33,40,41,37,39,47,50,68,52,90,81,47,48,66,46,34,39,37,34,43,24,39,30,62,21,25,26,48,45,26,40,53,51,10,52,53,28,36,50,52,16,51,51,48,51,46,37,55,64,40,52,34,92,88,76,66,44,44,68,40,77,89,71,77,61,53,70,70,58,52,52,52,52,52,52,53,52,51,51,52,50,52,52,28,51,57,39,10,54,39,7,40,47,28,28,23,50,92,35,54,87,45,76,46,35,89,84,57,72,89,55,59,50,75,40,71,56,86,70,76,92,70,79,78,87,70,57,97,75,70,84,72,78,77,94,80,78,87,134

pLDDT: mean 86.39, std 15.81, range [31.77, 98.25]

Radius of gyration: 24.05 Å; Cα contacts (8 Å, |Δi|>4): 516; chains: 1; bounding box: 46×58×65 Å

Foldseek 3Di:
DQDALLVVLLVLLVVLLVVLVQQVDFPDDKDKDKDFPQWFKDPKDFAAAFLWKKKKKKFWDADEPKKKKKKKFKAFPVRDGFWMFIDMWHWYWDADPVGIDIDTDGMAMAMATHRDGHIMMITMGMDIDPPIDGIMMIIMTTGQFHSQLSNVSSVVSNVVSVVVVCQQPDADPVPRHRNDDRDRDDPVVVVVVVVVSVVSVVVSVVCGNSHAQHAQSVGNVDHGHPSDPRHTGIGRDPDPPDDPPVPPPDPPDDPDDDD

Mean predicted aligned error: 8.32 Å

Sequence (259 aa):
MKLKLEYILGGFGIGCLLFALIFSGASSNEKALVLPGSGGIFSPITVKKNNTVYGITINNDVPLNAWSNISVDVLDNQKQLLFNFSDGMWHESGYDSDGRWTESKNQFTMDITFQKAGQYYLRVSAERNDGVGQNIQISVARKSGSHIPFLILGIISLVCAAILFYLYRAADPKTGEPLIPKQSLKRSVVFTIIGVLALFFIIALFASTRGYGYMGYYGYHHGPSFFYWGGPRIYNSRSYRGGSIGGFRHRGGGFGGGK

Nearest PDB structures (foldseek):
  7tok-assembly2_B  TM=4.072E-01  e=7.908E-03  Flavobacterium johnsoniae
  7vrn-assembly1_A  TM=3.243E-01  e=1.457E-03  Infectious bursal disease virus
  2df7-assembly1_F  TM=3.552E-01  e=1.059E-02  Infectious bursal disease virus
  7vrp-assembly1_K-4  TM=3.423E-01  e=1.261E-02  Infectious bursal disease virus
  1al0-assembly1_G  TM=2.789E-01  e=4.414E-03  Sinsheimervirus phiX174

InterPro domains:
  IPR036259 MFS transporter superfamily [SSF103473] (144-221)

Organism: NCBI:txid62101

Secondary structure (DSSP, 8-state):
----HHHHHHHHHHHHHHHHHHHHSB-S--EEEEEETTEEEEEEEEE-STTEEEEEEEEE---TTEEEEEEEEEE-TT--EEEEEEEEEEEEEEEETTEEEEEEE-EEEEEEEE-SSEEEEEEEEEEE-TTS-SEEEEEEEEBSS-SHHHHHHHHHHHHHHHHHHHHTTPBPTTT-SBSS--PPPPHHHHHHHHHHHHHHHHHHHHHHHTTTTSBBTTBTTSPPPTT--SPPEEESS---S---TTSTT--PPP-----